Protein AF-A0A3M6XMR1-F1 (afdb_monomer)

Nearest PDB structures (foldseek):
  8to0-assembly1_Cp  TM=1.860E-01  e=2.441E+00  Mus musculus

InterPro domains:
  IPR006676 tRNA-splicing endonuclease [PTHR21227] (31-217)

Secondary structure (DSSP, 8-state):
-------------------------------PPPPPPPPP-HHHHT--SSSS---PPPPP-TT-HHHHHHHHHHHHHHHHSPPP-S-SS----EEETTTTEEE---HHHHHHHHHTT--SS-S-TT--S-HHHHHHHHHHHHHHHHTT------HHHHHHHHHHHHHHHHHHHHHHHHHHHHHHHHHHTTSS-HHHHHHHHHHHHHHHHHHHHHHHHHHHHHHHHTTS-S---PPPP-------------------PPP-

Solvent-accessible surface area (backbone atoms only — not comparable to full-atom values): 16956 Å² total; per-residue (Å²): 142,84,84,88,84,79,89,83,87,86,88,88,87,87,91,84,89,83,90,81,91,78,83,87,73,82,70,77,78,76,76,74,80,74,81,76,80,77,75,80,63,60,72,68,58,50,60,42,72,46,78,56,56,79,85,77,77,68,84,77,46,94,90,41,73,65,37,53,53,51,39,52,49,52,51,53,44,41,71,78,54,63,77,74,40,64,57,98,66,80,78,71,61,49,76,38,77,90,76,72,40,74,48,64,81,50,67,67,50,48,48,47,36,35,39,19,48,45,61,73,94,68,82,55,104,77,64,69,92,44,64,64,59,50,50,51,50,50,53,51,31,53,54,27,47,77,68,75,42,84,53,83,69,54,78,63,53,57,51,47,51,54,49,48,53,52,48,50,52,52,51,52,51,53,49,54,53,49,52,51,51,53,54,51,50,33,36,77,71,67,78,40,55,69,71,59,50,56,52,53,52,53,52,55,52,50,51,53,54,50,51,55,50,53,53,51,53,51,51,52,53,50,57,61,44,70,77,62,66,98,78,80,87,75,83,75,85,82,74,77,84,76,78,84,77,76,82,76,80,82,76,82,86,88,81,82,82,82,84,134

Radius of gyration: 36.87 Å; Cα contacts (8 Å, |Δi|>4): 105; chains: 1; bounding box: 94×113×81 Å

Mean predicted aligned error: 18.93 Å

Structure (mmCIF, N/CA/C/O backbone):
data_AF-A0A3M6XMR1-F1
#
_entry.id   AF-A0A3M6XMR1-F1
#
loop_
_atom_site.group_PDB
_atom_site.id
_atom_site.type_symbol
_atom_site.label_atom_id
_atom_site.label_alt_id
_atom_site.label_comp_id
_atom_site.label_asym_id
_atom_site.label_entity_id
_atom_site.label_seq_id
_atom_site.pdbx_PDB_ins_code
_atom_site.Cartn_x
_atom_site.Cartn_y
_atom_site.Cartn_z
_atom_site.occupancy
_atom_site.B_iso_or_equiv
_atom_site.auth_seq_id
_atom_site.auth_comp_id
_atom_site.auth_asym_id
_atom_site.auth_atom_id
_atom_site.pdbx_PDB_model_num
ATOM 1 N N . MET A 1 1 ? 30.103 64.883 -7.855 1.00 39.84 1 MET A N 1
ATOM 2 C CA . MET A 1 1 ? 30.612 64.887 -6.470 1.00 39.84 1 MET A CA 1
ATOM 3 C C . MET A 1 1 ? 29.451 64.620 -5.524 1.00 39.84 1 MET A C 1
ATOM 5 O O . MET A 1 1 ? 28.613 65.489 -5.359 1.00 39.84 1 MET A O 1
ATOM 9 N N . ALA A 1 2 ? 29.378 63.416 -4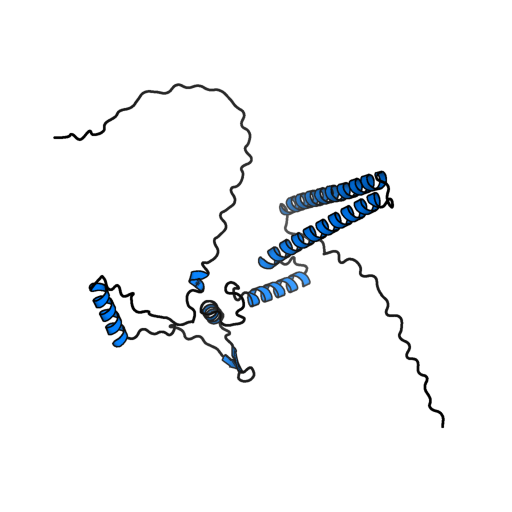.966 1.00 37.62 2 ALA A N 1
ATOM 10 C CA . ALA A 1 2 ? 28.604 63.089 -3.769 1.00 37.62 2 ALA A CA 1
ATOM 11 C C . ALA A 1 2 ? 29.315 61.883 -3.145 1.00 37.62 2 ALA A C 1
ATOM 13 O O . ALA A 1 2 ? 29.570 60.893 -3.830 1.00 37.62 2 ALA A O 1
ATOM 14 N N . ALA A 1 3 ? 29.783 62.072 -1.917 1.00 37.09 3 ALA A N 1
ATOM 15 C CA . ALA A 1 3 ? 30.824 61.281 -1.285 1.00 37.09 3 ALA A CA 1
ATOM 16 C C . ALA A 1 3 ? 30.288 59.998 -0.640 1.00 37.09 3 ALA A C 1
ATOM 18 O O . ALA A 1 3 ? 29.214 59.980 -0.044 1.00 37.09 3 ALA A O 1
ATOM 19 N N . ALA A 1 4 ? 31.107 58.952 -0.733 1.00 39.81 4 ALA A N 1
ATOM 20 C CA . ALA A 1 4 ? 31.055 57.764 0.099 1.00 39.81 4 ALA A CA 1
ATOM 21 C C . ALA A 1 4 ? 31.536 58.095 1.522 1.00 39.81 4 ALA A C 1
ATOM 23 O O . ALA A 1 4 ? 32.504 58.838 1.686 1.00 39.81 4 ALA A O 1
ATOM 24 N N . VAL A 1 5 ? 30.909 57.501 2.538 1.00 45.25 5 VAL A N 1
ATOM 25 C CA . VAL A 1 5 ? 31.436 57.469 3.908 1.00 45.25 5 VAL A CA 1
ATOM 26 C C . VAL A 1 5 ? 31.598 56.015 4.326 1.00 45.25 5 VAL A C 1
ATOM 28 O O . VAL A 1 5 ? 30.652 55.229 4.292 1.00 45.25 5 VAL A O 1
ATOM 31 N N . ALA A 1 6 ? 32.839 55.683 4.668 1.00 41.00 6 ALA A N 1
ATOM 32 C CA . ALA A 1 6 ? 33.305 54.395 5.142 1.00 41.00 6 ALA A CA 1
ATOM 33 C C . ALA A 1 6 ? 33.351 54.344 6.680 1.00 41.00 6 ALA A C 1
ATOM 35 O O . ALA A 1 6 ? 33.491 55.364 7.352 1.00 41.00 6 ALA A O 1
ATOM 36 N N . ASN A 1 7 ? 33.266 53.113 7.185 1.00 43.38 7 ASN A N 1
ATOM 37 C CA . ASN A 1 7 ? 33.516 52.645 8.552 1.00 43.38 7 ASN A CA 1
ATOM 38 C C . ASN A 1 7 ? 3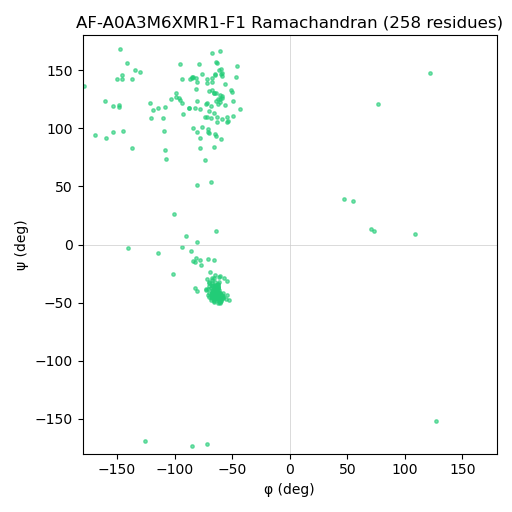4.808 53.183 9.197 1.00 43.38 7 ASN A C 1
ATOM 40 O O . ASN A 1 7 ? 35.796 53.363 8.491 1.00 43.38 7 ASN A O 1
ATOM 44 N N . ASN A 1 8 ? 34.833 53.266 10.540 1.00 39.12 8 ASN A N 1
ATOM 45 C CA . ASN A 1 8 ? 35.811 52.592 11.428 1.00 39.12 8 ASN A CA 1
ATOM 46 C C . ASN A 1 8 ? 35.527 52.886 12.927 1.00 39.12 8 ASN A C 1
ATOM 48 O O . ASN A 1 8 ? 35.238 54.022 13.288 1.00 39.12 8 ASN A O 1
ATOM 52 N N . GLY A 1 9 ? 35.597 51.848 13.782 1.00 37.75 9 GLY A N 1
ATOM 53 C CA . GLY A 1 9 ? 35.459 51.903 15.261 1.00 37.75 9 GLY A CA 1
ATOM 54 C C . GLY A 1 9 ? 36.663 52.547 15.985 1.00 37.75 9 GLY A C 1
ATOM 55 O O . GLY A 1 9 ? 37.529 53.078 15.287 1.00 37.75 9 GLY A O 1
ATOM 56 N N . PRO A 1 10 ? 36.767 52.521 17.344 1.00 44.41 10 PRO A N 1
ATOM 57 C CA . PRO A 1 10 ? 36.902 51.283 18.151 1.00 44.41 10 PRO A CA 1
ATOM 58 C C . PRO A 1 10 ? 36.260 51.284 19.583 1.00 44.41 10 PRO A C 1
ATOM 60 O O . PRO A 1 10 ? 35.869 52.317 20.115 1.00 44.41 10 PRO A O 1
ATOM 63 N N . SER A 1 11 ? 36.171 50.100 20.220 1.00 51.00 11 SER A N 1
ATOM 64 C CA . SER A 1 11 ? 35.867 49.830 21.662 1.00 51.00 11 SER A CA 1
ATOM 65 C C . SER A 1 11 ? 37.132 49.912 22.564 1.00 51.00 11 SER A C 1
ATOM 67 O O . SER A 1 11 ? 38.209 50.055 21.987 1.00 51.00 11 SER A O 1
ATOM 69 N N . PRO A 1 12 ? 37.140 49.570 23.888 1.00 59.62 12 PRO A N 1
ATOM 70 C CA . PRO A 1 12 ? 36.262 49.779 25.073 1.00 59.62 12 PRO A CA 1
ATOM 71 C C . PRO A 1 12 ? 37.057 50.426 26.269 1.00 59.62 12 PRO A C 1
ATOM 73 O O . PRO A 1 12 ? 38.177 50.887 26.049 1.00 59.62 12 PRO A O 1
ATOM 76 N N . PRO A 1 13 ? 36.535 50.513 27.523 1.00 46.47 13 PRO A N 1
ATOM 77 C CA . PRO A 1 13 ? 36.836 49.502 28.576 1.00 46.47 13 PRO A CA 1
ATOM 78 C C . PRO A 1 13 ? 35.640 49.249 29.543 1.00 46.47 13 PRO A C 1
ATOM 80 O O . PRO A 1 13 ? 34.855 50.148 29.807 1.00 46.47 13 PRO A O 1
ATOM 83 N N . GLY A 1 14 ? 35.355 48.030 30.013 1.00 37.94 14 GLY A N 1
ATOM 84 C CA . GLY A 1 14 ? 35.912 47.424 31.238 1.00 37.94 14 GLY A CA 1
ATOM 85 C C . GLY A 1 14 ? 34.768 47.038 32.218 1.00 37.94 14 GLY A C 1
ATOM 86 O O . GLY A 1 14 ? 33.731 47.698 32.182 1.00 37.94 14 GLY A O 1
ATOM 87 N N . PRO A 1 15 ? 34.880 45.961 33.026 1.00 48.12 15 PRO A N 1
ATOM 88 C CA . PRO A 1 15 ? 33.742 45.269 33.648 1.00 48.12 15 PRO A CA 1
ATOM 89 C C . PRO A 1 15 ? 33.415 45.779 35.062 1.00 48.12 15 PRO A C 1
ATOM 91 O O . PRO A 1 15 ? 34.319 46.043 35.849 1.00 48.12 15 PRO A O 1
ATOM 94 N N . ALA A 1 16 ? 32.126 45.847 35.406 1.00 41.28 16 ALA A N 1
ATOM 95 C CA . ALA A 1 16 ? 31.663 46.043 36.779 1.00 41.28 16 ALA A CA 1
ATOM 96 C C . ALA A 1 16 ? 30.826 44.833 37.217 1.00 41.28 16 ALA A C 1
ATOM 98 O O . ALA A 1 16 ? 29.782 44.529 36.639 1.00 41.28 16 ALA A O 1
ATOM 99 N N . GLU A 1 17 ? 31.351 44.132 38.216 1.00 37.94 17 GLU A N 1
ATOM 100 C CA . GLU A 1 17 ? 30.739 43.021 38.938 1.00 37.94 17 GLU A CA 1
ATOM 101 C C . GLU A 1 17 ? 29.501 43.479 39.724 1.00 37.94 17 GLU A C 1
ATOM 103 O O . GLU A 1 17 ? 29.477 44.576 40.274 1.00 37.94 17 GLU A O 1
ATOM 108 N N . ASN A 1 18 ? 28.501 42.604 39.842 1.00 42.62 18 ASN A N 1
ATOM 109 C CA . ASN A 1 18 ? 27.549 42.617 40.954 1.00 42.62 18 ASN A CA 1
ATOM 110 C C . ASN A 1 18 ? 27.091 41.172 41.240 1.00 42.62 18 ASN A C 1
ATOM 112 O O . ASN A 1 18 ? 26.531 40.535 40.343 1.00 42.62 18 ASN A O 1
ATOM 116 N N . PRO A 1 19 ? 27.313 40.634 42.455 1.00 50.22 19 PRO A N 1
ATOM 117 C CA . PRO A 1 19 ? 26.875 39.300 42.846 1.00 50.22 19 PRO A CA 1
ATOM 118 C C . PRO A 1 19 ? 25.577 39.377 43.662 1.00 50.22 19 PRO A C 1
ATOM 120 O O . PRO A 1 19 ? 25.509 40.111 44.644 1.00 50.22 19 PRO A O 1
ATOM 123 N N . AL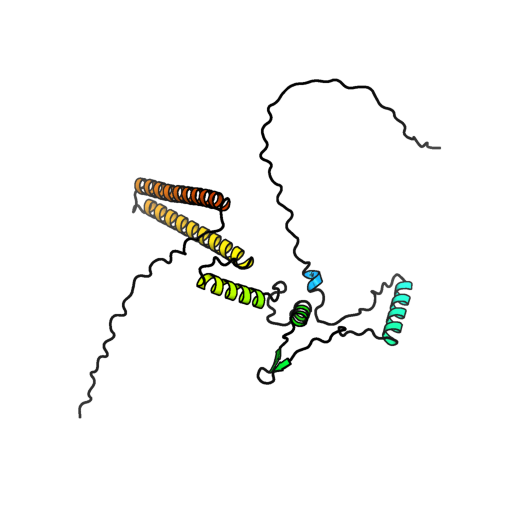A A 1 20 ? 24.555 38.590 43.321 1.00 36.22 20 ALA A N 1
ATOM 124 C CA . ALA A 1 20 ? 23.491 38.258 44.272 1.00 36.22 20 ALA A CA 1
ATOM 125 C C . ALA A 1 20 ? 22.706 37.007 43.851 1.00 36.22 20 ALA A C 1
ATOM 127 O O . ALA A 1 20 ? 22.144 36.924 42.762 1.00 36.22 20 ALA A O 1
ATOM 128 N N . ASN A 1 21 ? 22.695 36.053 44.778 1.00 40.62 21 ASN A N 1
ATOM 129 C CA . ASN A 1 21 ? 22.034 34.751 44.795 1.00 40.62 21 ASN A CA 1
ATOM 130 C C . ASN A 1 21 ? 20.554 34.724 44.364 1.00 40.62 21 ASN A C 1
ATOM 132 O O . ASN A 1 21 ? 19.752 35.554 44.782 1.00 40.62 21 ASN A O 1
ATOM 136 N N . GLY A 1 22 ? 20.179 33.635 43.686 1.00 33.09 22 GLY A N 1
ATOM 137 C CA . GLY A 1 22 ? 18.815 33.105 43.592 1.00 33.09 22 GLY A CA 1
ATOM 138 C C . GLY A 1 22 ? 18.866 31.576 43.418 1.00 33.09 22 GLY A C 1
ATOM 139 O O . GLY A 1 22 ? 19.800 31.083 42.785 1.00 33.09 22 GLY A O 1
ATOM 140 N N . PRO A 1 23 ? 17.942 30.804 44.022 1.00 42.56 23 PRO A N 1
ATOM 141 C CA . PRO A 1 23 ? 18.121 29.377 44.280 1.00 42.56 23 PRO A CA 1
ATOM 142 C C . PRO A 1 23 ? 18.057 28.539 43.001 1.00 42.56 23 PRO A C 1
ATOM 144 O O . PRO A 1 23 ? 17.207 28.744 42.132 1.00 42.56 23 PRO A O 1
ATOM 147 N N . SER A 1 24 ? 18.944 27.550 42.921 1.00 37.25 24 SER A N 1
ATOM 148 C CA . SER A 1 24 ? 18.986 26.518 41.892 1.00 37.25 24 SER A CA 1
ATOM 149 C C . SER A 1 24 ? 17.752 25.615 41.974 1.00 37.25 24 SER A C 1
ATOM 151 O O . SER A 1 24 ? 17.783 24.524 42.540 1.00 37.25 24 SER A O 1
ATOM 153 N N . ASN A 1 25 ? 16.654 26.052 41.358 1.00 40.75 25 ASN A N 1
ATOM 154 C CA . ASN A 1 25 ? 15.574 25.152 40.980 1.00 40.75 25 ASN A CA 1
ATOM 155 C C . ASN A 1 25 ? 16.133 24.155 39.964 1.00 40.75 25 ASN A C 1
ATOM 157 O O . ASN A 1 25 ? 16.448 24.516 38.829 1.00 40.75 25 ASN A O 1
ATOM 161 N N . SER A 1 26 ? 16.274 22.900 40.388 1.00 42.31 26 SER A N 1
ATOM 162 C CA . SER A 1 26 ? 16.561 21.763 39.522 1.00 42.31 26 SER A CA 1
ATOM 163 C C . SER A 1 26 ? 15.440 21.643 38.492 1.00 42.31 26 SER A C 1
ATOM 165 O O . SER A 1 26 ? 14.405 21.023 38.729 1.00 42.31 26 SER A O 1
ATOM 167 N N . ALA A 1 27 ? 15.633 22.299 37.350 1.00 43.16 27 ALA A N 1
ATOM 168 C CA . ALA A 1 27 ? 14.796 22.151 36.183 1.00 43.16 27 ALA A CA 1
ATOM 169 C C . ALA A 1 27 ? 14.840 20.678 35.775 1.00 43.16 27 ALA A C 1
ATOM 171 O O . ALA A 1 27 ? 15.861 20.182 35.301 1.00 43.16 27 ALA A O 1
ATOM 172 N N . ALA A 1 28 ? 13.728 19.979 36.002 1.00 47.25 28 ALA A N 1
ATOM 173 C CA . ALA A 1 28 ? 13.463 18.686 35.407 1.00 47.25 28 ALA A CA 1
ATOM 174 C C . ALA A 1 28 ? 13.737 18.809 33.907 1.00 47.25 28 ALA A C 1
ATOM 176 O O . ALA A 1 28 ? 13.046 19.535 33.189 1.00 47.25 28 ALA A O 1
ATOM 177 N N . GLU A 1 29 ? 14.804 18.155 33.466 1.00 51.53 29 GLU A N 1
ATOM 178 C CA . GLU A 1 29 ? 15.295 18.222 32.106 1.00 51.53 29 GLU A CA 1
ATOM 179 C C . GLU A 1 29 ? 14.242 17.619 31.173 1.00 51.53 29 GLU A C 1
ATOM 181 O O . GLU A 1 29 ? 14.121 16.402 31.004 1.00 51.53 29 GLU A O 1
ATOM 186 N N . GLN A 1 30 ? 13.408 18.497 30.613 1.00 58.19 30 GLN A N 1
ATOM 187 C CA . GLN A 1 30 ? 12.407 18.158 29.616 1.00 58.19 30 GLN A CA 1
ATOM 188 C C . GLN A 1 30 ? 13.143 17.663 28.371 1.00 58.19 30 GLN A C 1
ATOM 190 O O . GLN A 1 30 ? 13.571 18.441 27.515 1.00 58.19 30 GLN A O 1
ATOM 195 N N . LYS A 1 31 ? 13.320 16.340 28.282 1.00 58.22 31 LYS A N 1
ATOM 196 C CA . LYS A 1 31 ? 13.864 15.664 27.102 1.00 58.22 31 LYS A CA 1
ATOM 197 C C . LYS A 1 31 ? 13.045 16.086 25.884 1.00 58.22 31 LYS A C 1
ATOM 199 O O . LYS A 1 31 ? 11.907 15.650 25.714 1.00 58.22 31 LYS A O 1
ATOM 204 N N . LYS A 1 32 ? 13.632 16.933 25.033 1.00 63.84 32 LYS A N 1
ATOM 205 C CA . LYS A 1 32 ? 13.036 17.352 23.759 1.00 63.84 32 LYS A CA 1
ATOM 206 C C . LYS A 1 32 ? 12.613 16.101 22.971 1.00 63.84 32 LYS A C 1
ATOM 208 O O . LYS A 1 32 ? 13.408 15.157 22.876 1.00 63.84 32 LYS A O 1
ATOM 213 N N . PRO A 1 33 ? 11.387 16.053 22.415 1.00 60.69 33 PRO A N 1
ATOM 214 C CA . PRO A 1 33 ? 10.926 14.890 21.671 1.00 60.69 33 PRO A CA 1
ATOM 215 C C . PRO A 1 33 ? 11.854 14.659 20.478 1.00 60.69 33 PRO A C 1
ATOM 217 O O . PRO A 1 33 ? 12.100 15.564 19.679 1.00 60.69 33 PRO A O 1
ATOM 220 N N . ARG A 1 34 ? 12.399 13.442 20.376 1.00 73.88 34 ARG A N 1
ATOM 221 C CA . ARG A 1 34 ? 13.292 13.060 19.276 1.00 73.88 34 ARG A CA 1
ATOM 222 C C . ARG A 1 34 ? 12.582 13.290 17.934 1.00 73.88 34 ARG A C 1
ATOM 224 O O . ARG A 1 34 ? 11.398 12.951 17.824 1.00 73.88 34 ARG A O 1
ATOM 231 N N . PRO A 1 35 ? 13.274 13.823 16.911 1.00 69.56 35 PRO A N 1
ATOM 232 C CA . PRO A 1 35 ? 12.675 14.026 15.601 1.00 69.56 35 PRO A CA 1
ATOM 233 C C . PRO A 1 35 ? 12.183 12.683 15.060 1.00 69.56 35 PRO A C 1
ATOM 235 O O . PRO A 1 35 ? 12.926 11.699 15.010 1.00 69.56 35 PRO A O 1
ATOM 238 N N . ARG A 1 36 ? 10.901 12.628 14.686 1.00 70.31 36 ARG A N 1
ATOM 239 C CA . ARG A 1 36 ? 10.318 11.441 14.056 1.00 70.31 36 ARG A CA 1
ATOM 240 C C . ARG A 1 36 ? 11.065 11.184 12.751 1.00 70.31 36 ARG A C 1
ATOM 242 O O . ARG A 1 36 ? 11.194 12.097 11.935 1.00 70.31 36 ARG A O 1
ATOM 249 N N . LYS A 1 37 ? 11.548 9.952 12.555 1.00 67.00 37 LYS A N 1
ATOM 250 C CA . LYS A 1 37 ? 12.123 9.535 11.272 1.00 67.00 37 LYS A CA 1
ATOM 251 C C . LYS A 1 37 ? 11.065 9.781 10.198 1.00 67.00 37 LYS A C 1
ATOM 253 O O . LYS A 1 37 ? 9.946 9.280 10.311 1.00 67.00 37 LYS A O 1
ATOM 258 N N . ARG A 1 38 ? 11.389 10.621 9.215 1.00 70.00 38 ARG A N 1
ATOM 259 C CA . ARG A 1 38 ? 10.509 10.853 8.069 1.00 70.00 38 ARG A CA 1
ATOM 260 C C . ARG A 1 38 ? 10.433 9.538 7.302 1.00 70.00 38 ARG A C 1
ATOM 262 O O . ARG A 1 38 ? 11.464 8.906 7.084 1.00 70.00 38 ARG A O 1
ATOM 269 N N . GLY A 1 39 ? 9.217 9.104 6.982 1.00 73.88 39 GLY A N 1
ATOM 270 C CA . GLY A 1 39 ? 9.021 7.919 6.155 1.00 73.88 39 GLY A CA 1
ATOM 271 C C . GLY A 1 39 ? 9.654 8.101 4.772 1.00 73.88 39 GLY A C 1
ATOM 272 O O . GLY A 1 39 ? 10.009 9.227 4.403 1.00 73.88 39 GLY A O 1
ATOM 273 N N . PRO A 1 40 ? 9.795 7.012 4.007 1.00 80.56 40 PRO A N 1
ATOM 274 C CA . PRO A 1 40 ? 10.276 7.098 2.639 1.00 80.56 40 PRO A CA 1
ATOM 275 C C . PRO A 1 40 ? 9.358 7.988 1.784 1.00 80.56 40 PRO A C 1
ATOM 277 O O . PRO A 1 40 ? 8.161 8.130 2.054 1.00 80.56 40 PRO A O 1
ATOM 280 N N . ASN A 1 41 ? 9.925 8.627 0.760 1.00 84.69 41 ASN A N 1
ATOM 281 C CA . ASN A 1 41 ? 9.167 9.502 -0.127 1.00 84.69 41 ASN A CA 1
ATOM 282 C C . ASN A 1 41 ? 8.361 8.669 -1.134 1.00 84.69 41 ASN A C 1
ATOM 284 O O . ASN A 1 41 ? 8.839 8.350 -2.221 1.00 84.69 41 ASN A O 1
ATOM 288 N N . TYR A 1 42 ? 7.120 8.343 -0.775 1.00 81.38 42 TYR A N 1
ATOM 289 C CA . TYR A 1 42 ? 6.220 7.548 -1.616 1.00 81.38 42 TYR A CA 1
ATOM 290 C C . TYR A 1 42 ? 5.969 8.154 -3.003 1.00 81.38 42 TYR A C 1
ATOM 292 O O . TYR A 1 42 ? 5.750 7.409 -3.950 1.00 81.38 42 TYR A O 1
ATOM 300 N N . ALA A 1 43 ? 6.041 9.482 -3.154 1.00 83.31 43 ALA A N 1
ATOM 301 C CA . ALA A 1 43 ? 5.871 10.121 -4.460 1.00 83.31 43 ALA A CA 1
ATOM 302 C C . ALA A 1 43 ? 7.025 9.795 -5.422 1.00 83.31 43 ALA A C 1
ATOM 304 O O . ALA A 1 43 ? 6.814 9.733 -6.627 1.00 83.31 43 ALA A O 1
ATOM 305 N N . GLN A 1 44 ? 8.233 9.572 -4.894 1.00 84.75 44 GLN A N 1
ATOM 306 C CA . GLN A 1 44 ? 9.390 9.147 -5.687 1.00 84.75 44 GLN A CA 1
ATOM 307 C C . GLN A 1 44 ? 9.360 7.642 -5.963 1.00 84.75 44 GLN A C 1
ATOM 309 O O . GLN A 1 44 ? 9.666 7.228 -7.075 1.00 84.75 44 GLN A O 1
ATOM 314 N N . ILE A 1 45 ? 8.957 6.838 -4.974 1.00 84.62 45 ILE A N 1
ATOM 315 C CA . ILE A 1 45 ? 8.860 5.376 -5.109 1.00 84.62 45 ILE A CA 1
ATOM 316 C C . ILE A 1 45 ? 7.831 4.996 -6.179 1.00 84.62 45 ILE A C 1
ATOM 318 O O . ILE A 1 45 ? 8.096 4.137 -7.010 1.00 84.62 45 ILE A O 1
ATOM 322 N N . HIS A 1 46 ? 6.687 5.681 -6.194 1.00 84.50 46 HIS A N 1
ATOM 323 C CA . HIS A 1 46 ? 5.586 5.420 -7.123 1.00 84.50 46 HIS A CA 1
ATOM 324 C C . HIS A 1 46 ? 5.546 6.398 -8.301 1.00 84.50 46 HIS A C 1
ATOM 326 O O . HIS A 1 46 ? 4.482 6.666 -8.856 1.00 84.50 46 HIS A O 1
ATOM 332 N N . ALA A 1 47 ? 6.694 6.977 -8.666 1.00 85.25 47 ALA A N 1
ATOM 333 C CA . ALA A 1 47 ? 6.761 7.967 -9.737 1.00 85.25 47 ALA A CA 1
ATOM 334 C C . ALA A 1 47 ? 6.466 7.361 -11.118 1.00 85.25 47 ALA A C 1
ATOM 336 O O . ALA A 1 47 ? 5.917 8.035 -11.989 1.00 85.25 47 ALA A O 1
ATOM 337 N N . LYS A 1 48 ? 6.850 6.098 -11.332 1.00 86.88 48 LYS A N 1
ATOM 338 C CA . LYS A 1 48 ? 6.720 5.429 -12.626 1.00 86.88 48 LYS A CA 1
ATOM 339 C C . LYS A 1 48 ? 5.424 4.595 -12.654 1.00 86.88 48 LYS A C 1
ATOM 341 O O . LYS A 1 48 ? 5.220 3.759 -11.776 1.00 86.88 48 LYS A O 1
ATOM 346 N N . PRO A 1 49 ? 4.548 4.790 -13.657 1.00 83.69 49 PRO A N 1
ATOM 347 C CA . PRO A 1 49 ? 3.261 4.093 -13.742 1.00 83.69 49 PRO A CA 1
ATOM 348 C C . PRO A 1 49 ? 3.384 2.644 -14.228 1.00 83.69 49 PRO A C 1
ATOM 350 O O . PRO A 1 49 ? 2.446 1.870 -14.085 1.00 83.69 49 PRO A O 1
ATOM 353 N N . LEU A 1 50 ? 4.511 2.293 -14.841 1.00 86.94 50 LEU A N 1
ATOM 354 C CA . LEU A 1 50 ? 4.806 0.974 -15.380 1.00 86.94 50 LEU A CA 1
ATOM 355 C C . LEU A 1 50 ? 6.273 0.646 -15.102 1.00 86.94 50 LEU A C 1
ATOM 357 O O . LEU A 1 50 ? 7.086 1.569 -14.982 1.00 86.94 50 LEU A O 1
ATOM 361 N N . PRO A 1 51 ? 6.636 -0.644 -15.052 1.00 85.19 51 PRO A N 1
ATOM 362 C CA . PRO A 1 51 ? 7.994 -1.094 -14.794 1.00 85.19 51 PRO A CA 1
ATOM 363 C C . PRO A 1 51 ? 8.840 -1.023 -16.079 1.00 85.19 51 PRO A C 1
ATOM 365 O O . PRO A 1 51 ? 9.437 -2.004 -16.515 1.00 85.19 51 PRO A O 1
ATOM 368 N N . LEU A 1 52 ? 8.820 0.145 -16.723 1.00 86.81 52 LEU A N 1
ATOM 369 C CA . LEU A 1 52 ? 9.522 0.459 -17.960 1.00 86.81 52 LEU A CA 1
ATOM 370 C C . LEU A 1 52 ? 10.290 1.767 -17.788 1.00 86.81 52 LEU A C 1
ATOM 372 O O . LEU A 1 52 ? 9.874 2.677 -17.060 1.00 86.81 52 LEU A O 1
ATOM 376 N N . GLU A 1 53 ? 11.416 1.861 -18.477 1.00 86.88 53 GLU A N 1
ATOM 377 C CA . GLU A 1 53 ? 12.216 3.073 -18.526 1.00 86.88 53 GLU A CA 1
ATOM 378 C C . GLU A 1 53 ? 11.705 3.957 -19.662 1.00 86.88 53 GLU A C 1
ATOM 380 O O . GLU A 1 53 ? 11.694 3.570 -20.831 1.00 86.88 53 GLU A O 1
ATOM 385 N N . VAL A 1 54 ? 11.224 5.148 -19.304 1.00 87.00 54 VAL A N 1
ATOM 386 C CA . VAL A 1 54 ? 10.749 6.137 -20.271 1.00 87.00 54 VAL A CA 1
ATOM 387 C C . VAL A 1 54 ? 11.821 7.205 -20.416 1.00 87.00 54 VAL A C 1
ATOM 389 O O . VAL A 1 54 ? 12.212 7.833 -19.433 1.00 87.00 54 VAL A O 1
ATOM 392 N N . HIS A 1 55 ? 12.259 7.434 -21.651 1.00 87.75 55 HIS A N 1
ATOM 393 C CA . HIS A 1 55 ? 13.220 8.478 -22.000 1.00 87.75 55 HIS A CA 1
ATOM 394 C C . HIS A 1 55 ? 12.496 9.595 -22.760 1.00 87.75 55 HIS A C 1
ATOM 396 O O . HIS A 1 55 ? 12.496 9.591 -23.995 1.00 87.75 55 HIS A O 1
ATOM 402 N N . PRO A 1 56 ? 11.817 10.524 -22.057 1.00 88.12 56 PRO A N 1
ATOM 403 C CA . PRO A 1 56 ? 11.111 11.608 -22.720 1.00 88.12 56 PRO A CA 1
ATOM 404 C C . PRO A 1 56 ? 12.103 12.525 -23.437 1.00 88.12 56 PRO A C 1
ATOM 406 O O . PRO A 1 56 ? 13.216 12.762 -22.961 1.00 88.12 56 PRO A O 1
ATOM 409 N N . LEU A 1 57 ? 11.673 13.069 -24.573 1.00 89.56 57 LEU A N 1
ATOM 410 C CA . LEU A 1 57 ? 12.408 14.134 -25.242 1.00 89.56 57 LEU A CA 1
ATOM 411 C C . LEU A 1 57 ? 12.532 15.352 -24.308 1.00 89.56 57 LEU A C 1
ATOM 413 O O . LEU A 1 57 ? 11.623 15.607 -23.508 1.00 89.56 57 LEU A O 1
ATOM 417 N N . PRO A 1 58 ? 13.643 16.107 -24.384 1.00 88.31 58 PRO A N 1
ATOM 418 C CA . PRO A 1 58 ? 13.827 17.300 -23.567 1.00 88.31 58 PRO A CA 1
ATOM 419 C C . PRO A 1 58 ? 12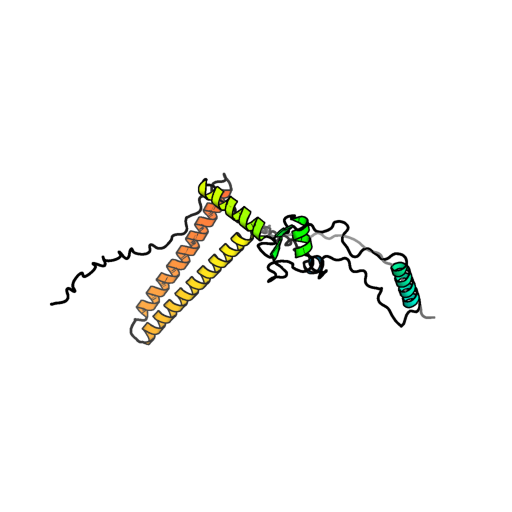.704 18.309 -23.826 1.00 88.31 58 PRO A C 1
ATOM 421 O O . PRO A 1 58 ? 12.193 18.427 -24.942 1.00 88.31 58 PRO A O 1
ATOM 424 N N . ALA A 1 59 ? 12.338 19.071 -22.794 1.00 87.81 59 ALA A N 1
ATOM 425 C CA . ALA A 1 59 ? 11.334 20.115 -22.931 1.00 87.81 59 ALA A CA 1
ATOM 426 C C . ALA A 1 59 ? 11.794 21.162 -23.957 1.00 87.81 59 ALA A C 1
ATOM 428 O O . ALA A 1 59 ? 12.851 21.781 -23.812 1.00 87.81 59 ALA A O 1
ATOM 429 N N . PHE A 1 60 ? 10.978 21.365 -24.988 1.00 88.12 60 PHE A N 1
ATOM 430 C CA . PHE A 1 60 ? 11.219 22.383 -25.996 1.00 88.12 60 PHE A CA 1
ATOM 431 C C . PHE A 1 60 ? 10.762 23.748 -25.480 1.00 88.12 60 PHE A C 1
ATOM 433 O O . PHE A 1 60 ? 9.597 23.921 -25.117 1.00 88.12 60 PHE A O 1
ATOM 440 N N . HIS A 1 61 ? 11.672 24.722 -25.457 1.00 89.19 61 HIS A N 1
ATOM 441 C CA . HIS A 1 61 ? 11.351 26.105 -25.123 1.00 89.19 61 HIS A CA 1
ATOM 442 C C . HIS A 1 61 ? 11.481 26.977 -26.380 1.00 89.19 61 HIS A C 1
ATOM 444 O O . HIS A 1 61 ? 12.603 27.229 -26.827 1.00 89.19 61 HIS A O 1
ATOM 450 N N . PRO A 1 62 ? 10.367 27.467 -26.957 1.00 86.06 62 PRO A N 1
ATOM 451 C CA . PRO A 1 62 ? 10.387 28.166 -28.244 1.00 86.06 62 PRO A CA 1
ATOM 452 C C . PRO A 1 62 ? 11.142 29.504 -28.217 1.00 86.06 62 PRO A C 1
ATOM 454 O O . PRO A 1 62 ? 11.458 30.045 -29.271 1.00 86.06 62 PRO A O 1
ATOM 457 N N . SER A 1 63 ? 11.465 30.039 -27.036 1.00 90.25 63 SER A N 1
ATOM 458 C CA . SER A 1 63 ? 12.255 31.265 -26.886 1.00 90.25 63 SER A CA 1
ATOM 459 C C . SER A 1 63 ? 13.771 31.058 -26.995 1.00 90.25 63 SER A C 1
ATOM 461 O O . SER A 1 63 ? 14.494 32.040 -27.159 1.00 90.25 63 SER A O 1
ATOM 463 N N . HIS A 1 64 ? 14.275 29.818 -26.906 1.00 88.94 64 HIS A N 1
ATOM 464 C CA . HIS A 1 64 ? 15.712 29.544 -26.875 1.00 88.94 64 HIS A CA 1
ATOM 465 C C . HIS A 1 64 ? 16.146 28.638 -28.039 1.00 88.94 64 HIS A C 1
ATOM 467 O O . HIS A 1 64 ? 15.884 27.436 -28.009 1.00 88.94 64 HIS A O 1
ATOM 473 N N . PRO A 1 65 ? 16.869 29.154 -29.051 1.00 88.12 65 PRO A N 1
ATOM 474 C CA . PRO A 1 65 ? 17.211 28.371 -30.241 1.00 88.12 65 PRO A CA 1
ATOM 475 C C . PRO A 1 65 ? 18.131 27.177 -29.938 1.00 88.12 65 PRO A C 1
ATOM 477 O O . PRO A 1 65 ? 18.061 26.164 -30.630 1.00 88.12 65 PRO A O 1
ATOM 480 N N . LEU A 1 66 ? 18.939 27.229 -28.869 1.00 89.50 66 LEU A N 1
ATOM 481 C CA . LEU A 1 66 ? 19.745 26.070 -28.461 1.00 89.50 66 LEU A CA 1
ATOM 482 C C . LEU A 1 66 ? 18.881 24.922 -27.917 1.00 89.50 66 LEU A C 1
ATOM 484 O O . LEU A 1 66 ? 19.297 23.771 -27.999 1.00 89.50 66 LEU A O 1
ATOM 488 N N . SER A 1 67 ? 17.668 25.206 -27.421 1.00 91.25 67 SER A N 1
ATOM 489 C CA . SER A 1 67 ? 16.706 24.165 -27.027 1.00 91.25 67 SER A CA 1
ATOM 490 C C . SER A 1 67 ? 16.282 23.326 -28.235 1.00 91.25 67 SER A C 1
ATOM 492 O O . SER A 1 67 ? 16.189 22.106 -28.115 1.00 91.25 67 SER A O 1
ATOM 494 N N . LEU A 1 68 ? 16.118 23.945 -29.414 1.00 90.25 68 LEU A N 1
ATOM 495 C CA . LEU A 1 68 ? 15.833 23.226 -30.660 1.00 90.25 68 LEU A CA 1
ATOM 496 C C . LEU A 1 68 ? 17.008 22.335 -31.070 1.00 90.25 68 LEU A C 1
ATOM 498 O O . LEU A 1 68 ? 16.810 21.159 -31.349 1.00 90.25 68 LEU A O 1
ATOM 502 N N . LEU A 1 69 ? 18.231 22.875 -31.069 1.00 91.00 69 LEU A N 1
ATOM 503 C CA . LEU A 1 69 ? 19.427 22.098 -31.413 1.00 91.00 69 LEU A CA 1
ATOM 504 C C . LEU A 1 69 ? 19.627 20.914 -30.462 1.00 91.00 69 LEU A C 1
ATOM 506 O O . LEU A 1 69 ? 19.929 19.813 -30.914 1.00 91.00 69 LEU A O 1
ATOM 510 N N . HIS A 1 70 ? 19.410 21.119 -29.162 1.00 91.44 70 HIS A N 1
ATOM 511 C CA . HIS A 1 70 ? 19.485 20.060 -28.160 1.00 91.44 70 HIS A CA 1
ATOM 512 C C . HIS A 1 70 ? 18.418 18.977 -28.377 1.00 91.44 70 HIS A C 1
ATOM 514 O O . HIS A 1 70 ? 18.733 17.788 -28.325 1.00 91.44 70 HIS A O 1
ATOM 520 N N . LEU A 1 71 ? 17.179 19.377 -28.681 1.00 92.94 71 LEU A N 1
ATOM 521 C CA . LEU A 1 71 ? 16.098 18.457 -29.028 1.00 92.94 71 LEU A CA 1
ATOM 522 C C . LEU A 1 71 ? 16.427 17.653 -30.291 1.00 92.94 71 LEU A C 1
ATOM 524 O O . LEU A 1 71 ? 16.321 16.430 -30.271 1.00 92.94 71 LEU A O 1
ATOM 528 N N . CYS A 1 72 ? 16.856 18.321 -31.366 1.00 91.81 72 CYS A N 1
ATOM 529 C CA . CYS A 1 72 ? 17.250 17.669 -32.612 1.00 91.81 72 CYS A CA 1
ATOM 530 C C . CYS A 1 72 ? 18.401 16.687 -32.384 1.00 91.81 72 CYS A C 1
ATOM 532 O O . CYS A 1 72 ? 18.348 15.572 -32.893 1.00 91.81 72 CYS A O 1
ATOM 534 N N . TYR A 1 73 ? 19.406 17.070 -31.592 1.00 93.19 73 TYR A N 1
ATOM 535 C CA . TYR A 1 73 ? 20.531 16.207 -31.242 1.00 93.19 73 TYR A CA 1
ATOM 536 C C . TYR A 1 73 ? 20.081 14.948 -30.493 1.00 93.19 73 TYR A C 1
ATOM 538 O O . TYR A 1 73 ? 20.425 13.845 -30.909 1.00 93.19 73 TYR A O 1
ATOM 546 N N . ILE A 1 74 ? 19.273 15.088 -29.434 1.00 92.56 74 ILE A N 1
ATOM 547 C CA . ILE A 1 74 ? 18.759 13.931 -28.682 1.00 92.56 74 ILE A CA 1
ATOM 548 C C . ILE A 1 74 ? 17.873 13.055 -29.571 1.00 92.56 74 ILE A C 1
ATOM 550 O O . ILE A 1 74 ? 17.990 11.835 -29.523 1.00 92.56 74 ILE A O 1
ATOM 554 N N . TYR A 1 75 ? 17.033 13.655 -30.413 1.00 92.38 75 TYR A N 1
ATOM 55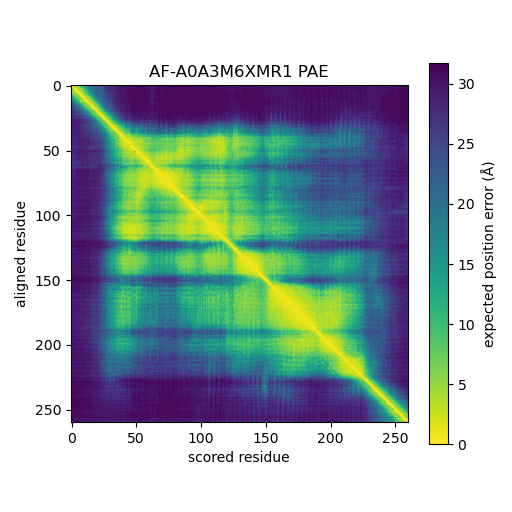5 C CA . TYR A 1 75 ? 16.180 12.922 -31.346 1.00 92.38 75 TYR A CA 1
ATOM 556 C C . TYR A 1 75 ? 16.996 12.107 -32.361 1.00 92.38 75 TYR A C 1
ATOM 558 O O . TYR A 1 75 ? 16.753 10.915 -32.538 1.00 92.38 75 TYR A O 1
ATOM 566 N N . LEU A 1 76 ? 18.008 12.722 -32.983 1.00 94.12 76 LEU A N 1
ATOM 567 C CA . LEU A 1 76 ? 18.939 12.044 -33.891 1.00 94.12 76 LEU A CA 1
ATOM 568 C C . LEU A 1 76 ? 19.702 10.924 -33.174 1.00 94.12 76 LEU A C 1
ATOM 570 O O . LEU A 1 76 ? 19.838 9.830 -33.715 1.00 94.12 76 LEU A O 1
ATOM 574 N N . GLN A 1 77 ? 20.153 11.168 -31.943 1.00 92.69 77 GLN A N 1
ATOM 575 C CA . GLN A 1 77 ? 20.850 10.165 -31.143 1.00 92.69 77 GLN A CA 1
ATOM 576 C C . GLN A 1 77 ? 19.946 8.973 -30.810 1.00 92.69 77 GLN A C 1
ATOM 578 O O . GLN A 1 77 ? 20.385 7.835 -30.936 1.00 92.69 77 GLN A O 1
ATOM 583 N N . GLN A 1 78 ? 18.688 9.215 -30.434 1.00 90.88 78 GLN A N 1
ATOM 584 C CA . GLN A 1 78 ? 17.703 8.159 -30.184 1.00 90.88 78 GLN A CA 1
ATOM 585 C C . GLN A 1 78 ? 17.349 7.377 -31.458 1.00 90.88 78 GLN A C 1
ATOM 587 O O . GLN A 1 78 ? 17.022 6.197 -31.369 1.00 90.88 78 GLN A O 1
ATOM 592 N N . LEU A 1 79 ? 17.441 8.004 -32.636 1.00 91.69 79 LEU A N 1
ATOM 593 C CA . LEU A 1 79 ? 17.225 7.338 -33.921 1.00 91.69 79 LEU A CA 1
ATOM 594 C C . LEU A 1 79 ? 18.383 6.397 -34.294 1.00 91.69 79 LEU A C 1
ATOM 596 O O . LEU A 1 79 ? 18.144 5.317 -34.828 1.00 91.69 79 LEU A O 1
ATOM 600 N N . VAL A 1 80 ? 19.629 6.794 -34.015 1.00 94.31 80 VAL A N 1
ATOM 601 C CA . VAL A 1 80 ? 20.832 5.993 -34.317 1.00 94.31 80 VAL A CA 1
ATOM 602 C C . VAL A 1 80 ? 21.098 4.931 -33.243 1.00 94.31 80 VAL A C 1
ATOM 604 O O . VAL A 1 80 ? 21.516 3.816 -33.550 1.00 94.31 80 VAL A O 1
ATOM 607 N N . SER A 1 81 ? 20.855 5.262 -31.976 1.00 89.00 81 SER A N 1
ATOM 608 C CA . SER A 1 81 ? 21.075 4.397 -30.817 1.00 89.00 81 SER A CA 1
ATOM 609 C C . SER A 1 81 ? 19.887 4.510 -29.859 1.00 89.00 81 SER A C 1
ATOM 611 O O . SER A 1 81 ? 19.942 5.290 -28.902 1.00 89.00 81 SER A O 1
ATOM 613 N N . PRO A 1 82 ? 18.798 3.759 -30.107 1.00 87.81 82 PRO A N 1
ATOM 614 C CA . PRO A 1 82 ? 17.626 3.808 -29.248 1.00 87.81 82 PRO A CA 1
ATOM 615 C C . PRO A 1 82 ? 17.976 3.289 -27.845 1.00 87.81 82 PRO A C 1
ATOM 617 O O . PRO A 1 82 ? 18.573 2.215 -27.721 1.00 87.81 82 PRO A O 1
ATOM 620 N N . PRO A 1 83 ? 17.624 4.024 -26.776 1.00 86.94 83 PRO A N 1
ATOM 621 C CA . PRO A 1 83 ? 17.815 3.538 -25.418 1.00 86.94 83 PRO A CA 1
ATOM 622 C C . PRO A 1 83 ? 16.878 2.352 -25.140 1.00 86.94 83 PRO A C 1
ATOM 624 O O . PRO A 1 83 ? 15.734 2.334 -25.599 1.00 86.94 83 PRO A O 1
ATOM 627 N N . SER A 1 84 ? 17.351 1.362 -24.379 1.00 87.44 84 SER A N 1
ATOM 628 C CA . SER A 1 84 ? 16.520 0.225 -23.968 1.00 87.44 84 SER A CA 1
ATOM 629 C C . SER A 1 84 ? 15.448 0.688 -22.985 1.00 87.44 84 SER A C 1
ATOM 631 O O . SER A 1 84 ? 15.765 1.165 -21.903 1.00 87.44 84 SER A O 1
ATOM 633 N N . SER A 1 85 ? 14.172 0.516 -23.335 1.00 85.62 85 SER A N 1
ATOM 634 C CA . SER A 1 85 ? 13.054 0.781 -22.413 1.00 85.62 85 SER A CA 1
ATOM 635 C C . SER A 1 85 ? 12.839 -0.340 -21.393 1.00 85.62 85 SER A C 1
ATOM 637 O O . SER A 1 85 ? 12.076 -0.179 -20.437 1.00 85.62 85 SER A O 1
ATOM 639 N N . HIS A 1 86 ? 13.465 -1.495 -21.616 1.00 86.06 86 HIS A N 1
ATOM 640 C CA . HIS A 1 86 ? 13.376 -2.638 -20.722 1.00 86.06 86 HIS A CA 1
ATOM 641 C C . HIS A 1 86 ? 14.436 -2.541 -19.626 1.00 86.06 86 HIS A C 1
ATOM 643 O O . HIS A 1 86 ? 15.559 -2.125 -19.917 1.00 86.06 86 HIS A O 1
ATOM 649 N N . PRO A 1 87 ? 14.102 -2.956 -18.391 1.00 84.12 87 PRO A N 1
ATOM 650 C CA . PRO A 1 87 ? 15.090 -3.063 -17.328 1.00 84.12 87 PRO A CA 1
ATOM 651 C C . PRO A 1 87 ? 16.181 -4.071 -17.708 1.00 84.12 87 PRO A C 1
ATOM 653 O O . PRO A 1 87 ? 15.904 -5.061 -18.388 1.00 84.12 87 PRO A O 1
ATOM 656 N N . ASP A 1 88 ? 17.395 -3.859 -17.196 1.00 80.88 88 ASP A N 1
ATOM 657 C CA . ASP A 1 88 ? 18.552 -4.738 -17.436 1.00 80.88 88 ASP A CA 1
ATOM 658 C C . ASP A 1 88 ? 18.276 -6.205 -17.077 1.00 80.88 88 ASP A C 1
ATOM 660 O O . ASP A 1 88 ? 18.819 -7.125 -17.687 1.00 80.88 88 ASP A O 1
ATOM 664 N N . THR A 1 89 ? 17.414 -6.428 -16.079 1.00 83.25 89 THR A N 1
ATOM 665 C CA . THR A 1 89 ? 16.958 -7.759 -15.677 1.00 83.25 89 THR A CA 1
ATOM 666 C C . THR A 1 89 ? 15.462 -7.902 -15.956 1.00 83.25 89 THR A C 1
ATOM 668 O O . THR A 1 89 ? 14.657 -7.163 -15.381 1.00 83.25 89 THR A O 1
ATOM 671 N N . PRO A 1 90 ? 15.051 -8.831 -16.839 1.00 85.50 90 PRO A N 1
ATOM 672 C CA . PRO A 1 90 ? 13.641 -9.062 -17.095 1.00 85.50 90 PRO A CA 1
ATOM 673 C C . PRO A 1 90 ? 12.968 -9.669 -15.863 1.00 85.50 90 PRO A C 1
ATOM 675 O O . PRO A 1 90 ? 13.503 -10.561 -15.204 1.00 85.50 90 PRO A O 1
ATOM 678 N N . TYR A 1 91 ? 11.756 -9.203 -15.582 1.00 88.75 91 TYR A N 1
ATOM 679 C CA . TYR A 1 91 ? 10.932 -9.706 -14.492 1.00 88.75 91 TYR A CA 1
ATOM 680 C C . TYR A 1 91 ? 10.427 -11.116 -14.801 1.00 88.75 91 TYR A C 1
ATOM 682 O O . TYR A 1 91 ? 9.645 -11.320 -15.731 1.00 88.75 91 TYR A O 1
ATOM 690 N N . ALA A 1 92 ? 10.866 -12.097 -14.015 1.00 89.12 92 ALA A N 1
ATOM 691 C CA . ALA A 1 92 ? 10.450 -13.483 -14.181 1.00 89.12 92 ALA A CA 1
ATOM 692 C C . ALA A 1 92 ? 9.086 -13.737 -13.519 1.00 89.12 92 ALA A C 1
ATOM 694 O O . ALA A 1 92 ? 8.849 -13.365 -12.368 1.00 89.12 92 ALA A O 1
ATOM 695 N N . GLY A 1 93 ? 8.199 -14.424 -14.237 1.00 90.75 93 GLY A N 1
ATOM 696 C CA . GLY A 1 93 ? 6.906 -14.874 -13.731 1.00 90.75 93 GLY A CA 1
ATOM 697 C C . GLY A 1 93 ? 6.523 -16.216 -14.344 1.00 90.75 93 GLY A C 1
ATOM 698 O O . GLY A 1 93 ? 6.841 -16.495 -15.499 1.00 90.75 93 GLY A O 1
ATOM 699 N N . TYR A 1 94 ? 5.846 -17.056 -13.568 1.00 92.88 94 TYR A N 1
ATOM 700 C CA . TYR A 1 94 ? 5.311 -18.329 -14.035 1.00 92.88 94 TYR A CA 1
ATOM 701 C C . TYR A 1 94 ? 3.851 -18.155 -14.450 1.00 92.88 94 TYR A C 1
ATOM 703 O O . TYR A 1 94 ? 3.020 -17.708 -13.658 1.00 92.88 94 TYR A O 1
ATOM 711 N N . PHE A 1 95 ? 3.522 -18.525 -15.684 1.00 94.38 95 PHE A N 1
ATOM 712 C CA . PHE A 1 95 ? 2.138 -18.567 -16.137 1.00 94.38 95 PHE A CA 1
ATOM 713 C C . PHE A 1 95 ? 1.484 -19.875 -15.693 1.00 94.38 95 PHE A C 1
ATOM 715 O O . PHE A 1 95 ? 1.892 -20.951 -16.127 1.00 94.38 95 PHE A O 1
ATOM 722 N N . SER A 1 96 ? 0.451 -19.775 -14.854 1.00 94.44 96 SER A N 1
ATOM 723 C CA . SER A 1 96 ? -0.406 -20.910 -14.523 1.00 94.44 96 SER A CA 1
ATOM 724 C C . SER A 1 96 ? -1.605 -20.934 -15.475 1.00 94.44 96 SER A C 1
ATOM 726 O O . SER A 1 96 ? -2.455 -20.036 -15.405 1.00 94.44 96 SER A O 1
ATOM 728 N N . PRO A 1 97 ? -1.710 -21.939 -16.363 1.00 9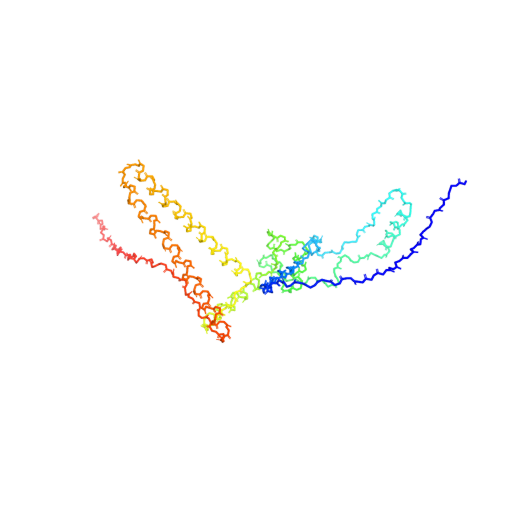5.06 97 PRO A N 1
ATOM 729 C CA . PRO A 1 97 ? -2.837 -22.052 -17.282 1.00 95.06 97 PRO A CA 1
ATOM 730 C C . PRO A 1 97 ? -4.152 -22.362 -16.555 1.00 95.06 97 PRO A C 1
ATOM 732 O O . PRO A 1 97 ? -5.207 -21.924 -17.010 1.00 95.06 97 PRO A O 1
ATOM 735 N N . GLU A 1 98 ? -4.094 -23.050 -15.410 1.00 95.00 98 GLU A N 1
ATOM 736 C CA . GLU A 1 98 ? -5.271 -23.409 -14.606 1.00 95.00 98 GLU A CA 1
ATOM 737 C C . GLU A 1 98 ? -5.977 -22.171 -14.051 1.00 95.00 98 GLU A C 1
ATOM 739 O O . GLU A 1 98 ? -7.194 -22.034 -14.156 1.00 95.00 98 GLU A O 1
ATOM 744 N N . THR A 1 99 ? -5.203 -21.229 -13.508 1.00 91.00 99 THR A N 1
ATOM 745 C CA . THR A 1 99 ? -5.733 -19.982 -12.941 1.00 91.00 99 THR A CA 1
ATOM 746 C C . THR A 1 99 ? -5.745 -18.830 -13.946 1.00 91.00 99 THR A C 1
ATOM 748 O O . THR A 1 99 ? -6.191 -17.736 -13.606 1.00 91.00 99 THR A O 1
ATOM 751 N N . ARG A 1 100 ? -5.254 -19.060 -15.177 1.00 91.94 100 ARG A N 1
ATOM 752 C CA . ARG A 1 100 ? -5.053 -18.050 -16.236 1.00 91.94 100 ARG A CA 1
ATOM 753 C C . ARG A 1 100 ? -4.359 -16.790 -15.716 1.00 91.94 100 ARG A C 1
ATOM 755 O O . ARG A 1 100 ? -4.711 -15.671 -16.084 1.00 91.94 100 ARG A O 1
ATOM 762 N N . SER A 1 101 ? -3.385 -16.976 -14.833 1.00 88.69 101 SER A N 1
ATOM 763 C CA . SER A 1 101 ? -2.714 -15.885 -14.133 1.00 88.69 101 SER A CA 1
ATOM 764 C C . SER A 1 101 ? -1.205 -16.076 -14.134 1.00 88.69 101 SER A C 1
ATOM 766 O O . SER A 1 101 ? -0.702 -17.200 -14.122 1.00 88.69 101 SER A O 1
ATOM 768 N N . VAL A 1 102 ? -0.479 -14.960 -14.118 1.00 90.00 102 VAL A N 1
ATOM 769 C CA . VAL A 1 102 ? 0.978 -14.947 -13.965 1.00 90.00 102 VAL A CA 1
ATOM 770 C C . VAL A 1 102 ? 1.306 -14.779 -12.487 1.00 90.00 102 VAL A C 1
ATOM 772 O O . VAL A 1 102 ? 0.896 -13.805 -11.859 1.00 90.00 102 VAL A O 1
ATOM 775 N N . HIS A 1 103 ? 2.038 -15.739 -11.934 1.00 90.25 103 HIS A N 1
ATOM 776 C CA . HIS A 1 103 ? 2.522 -15.721 -10.560 1.00 90.25 103 HIS A CA 1
ATOM 777 C C . HIS A 1 103 ? 3.973 -15.257 -10.539 1.00 90.25 103 HIS A C 1
ATOM 779 O O . HIS A 1 103 ? 4.829 -15.818 -11.222 1.00 90.25 103 HIS A O 1
ATOM 785 N N . VAL A 1 104 ? 4.252 -14.240 -9.733 1.00 89.62 104 VAL A N 1
ATOM 786 C CA . VAL A 1 104 ? 5.600 -13.708 -9.524 1.00 89.62 104 VAL A CA 1
ATOM 787 C C . VAL A 1 104 ? 6.041 -14.102 -8.120 1.00 89.62 104 VAL A C 1
ATOM 789 O O . VAL A 1 104 ? 5.401 -13.723 -7.141 1.00 89.62 104 VAL A O 1
ATOM 792 N N . THR A 1 105 ? 7.114 -14.885 -8.017 1.00 87.38 105 THR A N 1
ATOM 793 C CA . THR A 1 105 ? 7.613 -15.415 -6.735 1.00 87.38 105 THR A CA 1
ATOM 794 C C . THR A 1 105 ? 8.810 -14.649 -6.188 1.00 87.38 105 THR A C 1
ATOM 796 O O . THR A 1 105 ? 9.049 -14.674 -4.983 1.00 87.38 105 THR A O 1
ATOM 799 N N . ASP A 1 106 ? 9.581 -13.995 -7.056 1.00 89.44 106 ASP A N 1
ATOM 800 C CA . ASP A 1 106 ? 10.777 -13.264 -6.652 1.00 89.44 106 ASP A CA 1
ATOM 801 C C . ASP A 1 106 ? 10.403 -11.976 -5.891 1.00 89.44 106 ASP A C 1
ATOM 803 O O . ASP A 1 106 ? 9.709 -11.122 -6.451 1.00 89.44 106 ASP A O 1
ATOM 807 N N . PRO A 1 107 ? 10.853 -11.792 -4.633 1.00 85.50 107 PRO A N 1
ATOM 808 C CA . PRO A 1 107 ? 10.513 -10.611 -3.845 1.00 85.50 107 PRO A CA 1
ATOM 809 C C . PRO A 1 107 ? 11.007 -9.300 -4.468 1.00 85.50 107 PRO A C 1
ATOM 811 O O . PRO A 1 107 ? 10.337 -8.279 -4.306 1.00 85.50 107 PRO A O 1
ATOM 814 N N . ALA A 1 108 ? 12.141 -9.304 -5.179 1.00 86.81 108 ALA A N 1
ATOM 815 C CA . ALA A 1 108 ? 12.657 -8.098 -5.827 1.00 86.81 108 ALA A CA 1
ATOM 816 C C . ALA A 1 108 ? 11.751 -7.678 -6.991 1.00 86.81 108 ALA A C 1
ATOM 818 O O . ALA A 1 108 ? 11.330 -6.523 -7.068 1.00 86.81 108 ALA A O 1
ATOM 819 N N . THR A 1 109 ? 11.368 -8.641 -7.830 1.00 88.19 109 THR A N 1
ATOM 820 C CA . THR A 1 109 ? 10.411 -8.437 -8.920 1.00 88.19 109 THR A CA 1
ATOM 821 C C . THR A 1 109 ? 9.033 -8.015 -8.408 1.00 88.19 109 THR A C 1
ATOM 823 O O . THR A 1 109 ? 8.467 -7.050 -8.914 1.00 88.19 109 THR A O 1
ATOM 826 N N . VAL A 1 110 ? 8.497 -8.672 -7.370 1.00 86.25 110 VAL A N 1
ATOM 827 C CA . VAL A 1 110 ? 7.210 -8.289 -6.754 1.00 86.25 110 VAL A CA 1
ATOM 828 C C . VAL A 1 110 ? 7.255 -6.848 -6.258 1.00 86.25 110 VAL A C 1
ATOM 830 O O . VAL A 1 110 ? 6.321 -6.085 -6.498 1.00 86.25 110 VAL A O 1
ATOM 833 N N . ARG A 1 111 ? 8.343 -6.460 -5.585 1.00 84.94 111 ARG A N 1
ATOM 834 C CA . ARG A 1 111 ? 8.518 -5.097 -5.086 1.00 84.94 111 ARG A CA 1
ATOM 835 C C . ARG A 1 111 ? 8.611 -4.090 -6.226 1.00 84.94 111 ARG A C 1
ATOM 837 O O . ARG A 1 111 ? 7.907 -3.090 -6.175 1.00 84.94 111 ARG A O 1
ATOM 844 N N . ALA A 1 112 ? 9.404 -4.368 -7.258 1.00 86.81 112 ALA A N 1
ATOM 845 C CA . ALA A 1 112 ? 9.524 -3.492 -8.419 1.00 86.81 112 ALA A CA 1
ATOM 846 C C . ALA A 1 112 ? 8.172 -3.301 -9.124 1.00 86.81 112 ALA A C 1
ATOM 848 O O . ALA A 1 112 ? 7.762 -2.171 -9.356 1.00 86.81 112 ALA A O 1
ATOM 849 N N . LEU A 1 113 ? 7.432 -4.381 -9.390 1.00 86.62 113 LEU A N 1
ATOM 850 C CA . LEU A 1 113 ? 6.096 -4.312 -9.994 1.00 86.62 113 LEU A CA 1
ATOM 851 C C . LEU A 1 113 ? 5.089 -3.578 -9.094 1.00 86.62 113 LEU A C 1
ATOM 853 O O . LEU A 1 113 ? 4.230 -2.846 -9.574 1.00 86.62 113 LEU A O 1
ATOM 857 N N . TRP A 1 114 ? 5.190 -3.737 -7.776 1.00 83.50 114 TRP A N 1
ATOM 858 C CA . TRP A 1 114 ? 4.334 -3.014 -6.840 1.00 83.50 114 TRP A CA 1
ATOM 859 C C . TRP A 1 114 ? 4.636 -1.510 -6.816 1.00 83.50 114 TRP A C 1
ATOM 861 O O . TRP A 1 114 ? 3.722 -0.687 -6.883 1.00 83.50 114 TRP A O 1
ATOM 871 N N . GLU A 1 115 ? 5.917 -1.146 -6.722 1.00 84.38 115 GLU A N 1
ATOM 872 C CA . GLU A 1 115 ? 6.375 0.244 -6.717 1.00 84.38 115 GLU A CA 1
ATOM 873 C C . GLU A 1 115 ? 6.022 0.940 -8.041 1.00 84.38 115 GLU A C 1
ATOM 875 O O . GLU A 1 115 ? 5.568 2.084 -8.030 1.00 84.38 115 GLU A O 1
ATOM 880 N N . MET A 1 116 ? 6.129 0.207 -9.150 1.00 82.56 116 MET A N 1
ATOM 881 C CA . MET A 1 116 ? 6.034 0.697 -10.521 1.00 82.56 116 MET A CA 1
ATOM 882 C C . MET A 1 116 ? 4.705 0.264 -11.157 1.00 82.56 116 MET A C 1
ATOM 884 O O . MET A 1 116 ? 4.665 -0.636 -11.994 1.00 82.56 116 MET A O 1
ATOM 888 N N . GLY A 1 117 ? 3.600 0.890 -10.743 1.00 78.25 117 GLY A N 1
ATOM 889 C CA . GLY A 1 117 ? 2.275 0.661 -11.340 1.00 78.25 117 GLY A CA 1
ATOM 890 C C . GLY A 1 117 ? 1.262 -0.113 -10.496 1.00 78.25 117 GLY A C 1
ATOM 891 O O . GLY A 1 117 ? 0.193 -0.439 -11.003 1.00 78.25 117 GLY A O 1
ATOM 892 N N . PHE A 1 118 ? 1.548 -0.372 -9.213 1.00 77.44 118 PHE A N 1
ATOM 893 C CA . PHE A 1 118 ? 0.609 -0.991 -8.261 1.00 77.44 118 PHE A CA 1
ATOM 894 C C . PHE A 1 118 ? 0.038 -2.343 -8.723 1.00 77.44 118 PHE A C 1
ATOM 896 O O . PHE A 1 118 ? -1.132 -2.656 -8.481 1.00 77.44 118 PHE A O 1
ATOM 903 N N . PHE A 1 119 ? 0.862 -3.163 -9.379 1.00 79.94 119 PHE A N 1
ATOM 904 C CA . PHE A 1 119 ? 0.457 -4.494 -9.826 1.00 79.94 119 PHE A CA 1
ATOM 905 C C . PHE A 1 119 ? 0.090 -5.384 -8.623 1.00 79.94 119 PHE A C 1
ATOM 907 O O . PHE A 1 119 ? 0.884 -5.564 -7.701 1.00 79.94 119 PHE A O 1
ATOM 914 N N . GLY A 1 120 ? -1.123 -5.953 -8.626 1.00 75.06 120 GLY A N 1
ATOM 915 C CA . GLY A 1 120 ? -1.651 -6.797 -7.545 1.00 75.06 120 GLY A CA 1
ATOM 916 C C . GLY A 1 120 ? -3.015 -6.326 -7.033 1.00 75.06 120 GLY A C 1
ATOM 917 O O . GLY A 1 120 ? -3.795 -5.725 -7.770 1.00 75.06 120 GLY A O 1
ATOM 918 N N . LYS A 1 121 ? -3.335 -6.603 -5.758 1.00 67.75 121 LYS A N 1
ATOM 919 C CA . LYS A 1 121 ? -4.574 -6.137 -5.102 1.00 67.75 121 LYS A CA 1
ATOM 920 C C . LYS A 1 121 ? -4.470 -4.631 -4.799 1.00 67.75 121 LYS A C 1
ATOM 922 O O . LYS A 1 121 ? -4.262 -4.216 -3.661 1.00 67.75 121 LYS A O 1
ATOM 927 N N . GLY A 1 122 ? -4.563 -3.829 -5.856 1.00 55.91 122 GLY A N 1
ATOM 928 C CA . GLY A 1 122 ? -4.399 -2.379 -5.871 1.00 55.91 122 GLY A CA 1
ATOM 929 C C . GLY A 1 122 ? -5.621 -1.627 -5.353 1.00 55.91 122 GLY A C 1
ATOM 930 O O . GLY A 1 122 ? -6.431 -1.142 -6.132 1.00 55.91 122 GLY A O 1
ATOM 931 N N . ALA A 1 123 ? -5.736 -1.485 -4.031 1.00 51.31 123 ALA A N 1
ATOM 932 C CA . ALA A 1 123 ? -6.683 -0.536 -3.433 1.00 51.31 123 ALA A CA 1
ATOM 933 C C . ALA A 1 123 ? -6.004 0.615 -2.673 1.00 51.31 123 ALA A C 1
ATOM 935 O O . ALA A 1 123 ? -6.689 1.541 -2.245 1.00 51.31 123 ALA A O 1
ATOM 936 N N . LEU A 1 124 ? -4.678 0.601 -2.487 1.00 53.59 124 LEU A N 1
ATOM 937 C CA . LEU A 1 124 ? -4.015 1.675 -1.755 1.00 53.59 124 LEU A CA 1
ATOM 938 C C . LEU A 1 124 ? -2.599 1.927 -2.265 1.00 53.59 124 LEU A C 1
ATOM 940 O O . LEU A 1 124 ? -1.715 1.091 -2.104 1.00 53.59 124 LEU A O 1
ATOM 944 N N . SER A 1 125 ? -2.357 3.141 -2.763 1.00 54.03 125 SER A N 1
ATOM 945 C CA . SER A 1 125 ? -1.042 3.634 -3.201 1.00 54.03 125 SER A CA 1
ATOM 946 C C . SER A 1 125 ? 0.010 3.754 -2.083 1.00 54.03 125 SER A C 1
ATOM 948 O O . SER A 1 125 ? 1.028 4.423 -2.226 1.00 54.03 125 SER A O 1
ATOM 950 N N . ARG A 1 126 ? -0.287 3.184 -0.912 1.00 57.19 126 ARG A N 1
ATOM 951 C CA . ARG A 1 126 ? 0.428 3.377 0.353 1.00 57.19 126 ARG A CA 1
ATOM 952 C C . ARG A 1 126 ? 0.573 2.088 1.159 1.00 57.19 126 ARG A C 1
ATOM 954 O O . ARG A 1 126 ? 1.146 2.138 2.241 1.00 57.19 126 ARG A O 1
ATOM 961 N N . SER A 1 127 ? 0.013 0.963 0.707 1.00 62.81 127 SER A N 1
ATOM 962 C CA . SER A 1 127 ? 0.258 -0.323 1.362 1.00 62.81 127 SER A CA 1
ATOM 963 C C . SER A 1 127 ? 1.509 -0.937 0.759 1.00 62.81 127 SER A C 1
ATOM 965 O O . SER A 1 127 ? 1.525 -1.224 -0.428 1.00 62.81 127 SER A O 1
ATOM 967 N N . GLU A 1 128 ? 2.552 -1.144 1.550 1.00 69.19 128 GLU A N 1
ATOM 968 C CA . GLU A 1 128 ? 3.653 -2.018 1.139 1.00 69.19 128 GLU A CA 1
ATOM 969 C C . GLU A 1 128 ? 3.127 -3.459 0.976 1.00 69.19 128 GLU A C 1
ATOM 971 O O . GLU A 1 128 ? 2.114 -3.796 1.614 1.00 69.19 128 GLU A O 1
ATOM 976 N N . PRO A 1 129 ? 3.788 -4.326 0.179 1.00 69.50 129 PRO A N 1
ATOM 977 C CA . PRO A 1 129 ? 3.503 -5.764 0.084 1.00 69.50 129 PRO A CA 1
ATOM 978 C C . PRO A 1 129 ? 3.880 -6.501 1.388 1.00 69.50 129 PRO A C 1
ATOM 980 O O . PRO A 1 129 ? 4.611 -7.483 1.418 1.00 69.50 129 PRO A O 1
ATOM 983 N N . SER A 1 130 ? 3.343 -6.012 2.500 1.00 71.94 130 SER A N 1
ATOM 984 C CA . SER A 1 130 ? 3.600 -6.417 3.877 1.00 71.94 130 SER A CA 1
ATOM 985 C C . SER A 1 130 ? 2.734 -7.592 4.306 1.00 71.94 130 SER A C 1
ATOM 987 O O . SER A 1 130 ? 2.926 -8.106 5.399 1.00 71.94 130 SER A O 1
ATOM 989 N N . TRP A 1 131 ? 1.782 -8.053 3.481 1.00 71.69 131 TRP A N 1
ATOM 990 C CA . TRP A 1 131 ? 0.915 -9.182 3.842 1.00 71.69 131 TRP A CA 1
ATOM 991 C C . TRP A 1 131 ? 1.729 -10.415 4.233 1.00 71.69 131 TRP A C 1
ATOM 993 O O . TRP A 1 131 ? 1.444 -11.039 5.247 1.00 71.69 131 TRP A O 1
ATOM 1003 N N . LEU A 1 132 ? 2.784 -10.716 3.476 1.00 75.88 132 LEU A N 1
ATOM 1004 C CA . LEU A 1 132 ? 3.642 -11.864 3.740 1.00 75.88 132 LEU A CA 1
ATOM 1005 C C . LEU A 1 132 ? 4.427 -11.691 5.049 1.00 75.88 132 LEU A C 1
ATOM 1007 O O . LEU A 1 132 ? 4.545 -12.633 5.829 1.00 75.88 132 LEU A O 1
ATOM 1011 N N . GLU A 1 133 ? 4.930 -10.487 5.321 1.00 77.94 133 GLU A N 1
ATOM 1012 C CA . GLU A 1 133 ? 5.625 -10.173 6.575 1.00 77.94 133 GLU A CA 1
ATOM 1013 C C . GLU A 1 133 ? 4.679 -10.217 7.778 1.00 77.94 133 GLU A C 1
ATOM 1015 O O . GLU A 1 133 ? 5.025 -10.796 8.806 1.00 77.94 133 GLU A O 1
ATOM 1020 N N . ARG A 1 134 ? 3.460 -9.688 7.628 1.00 77.12 134 ARG A N 1
ATOM 1021 C CA . ARG A 1 134 ? 2.383 -9.754 8.623 1.00 77.12 134 ARG A CA 1
ATOM 1022 C C . ARG A 1 134 ? 1.984 -11.192 8.907 1.00 77.12 134 ARG A C 1
ATOM 1024 O O . ARG A 1 134 ? 1.861 -11.566 10.065 1.00 77.12 134 ARG A O 1
ATOM 1031 N N . GLU A 1 135 ? 1.817 -12.004 7.871 1.00 82.38 135 GLU A N 1
ATOM 1032 C CA . GLU A 1 135 ? 1.424 -13.401 8.021 1.00 82.38 135 GLU A CA 1
ATOM 1033 C C . GLU A 1 135 ? 2.534 -14.213 8.696 1.00 82.38 135 GLU A C 1
ATOM 1035 O O . GLU A 1 135 ? 2.275 -14.966 9.633 1.00 82.38 135 GLU A O 1
ATOM 1040 N N . LYS A 1 136 ? 3.799 -13.992 8.317 1.00 82.94 136 LYS A N 1
ATOM 1041 C CA . LYS A 1 136 ? 4.947 -14.578 9.023 1.00 82.94 136 LYS A CA 1
ATOM 1042 C C . LYS A 1 136 ? 4.998 -14.136 10.482 1.00 82.94 136 LYS A C 1
ATOM 1044 O O . LYS A 1 136 ? 5.193 -14.979 11.353 1.00 82.94 136 LYS A O 1
ATOM 1049 N N . ALA A 1 137 ? 4.813 -12.847 10.757 1.00 81.19 137 ALA A N 1
ATOM 1050 C CA . ALA A 1 137 ? 4.794 -12.326 12.118 1.00 81.19 137 ALA A CA 1
ATOM 1051 C C . ALA A 1 137 ? 3.639 -12.925 12.932 1.00 81.19 137 ALA A C 1
ATOM 1053 O O . ALA A 1 137 ? 3.862 -13.348 14.062 1.00 81.19 137 ALA A O 1
ATOM 1054 N N . ARG A 1 138 ? 2.448 -13.070 12.340 1.00 81.06 138 ARG A N 1
ATOM 1055 C CA . ARG A 1 138 ? 1.288 -13.738 12.944 1.00 81.06 138 ARG A CA 1
ATOM 1056 C C . ARG A 1 138 ? 1.587 -15.194 13.283 1.00 81.06 138 ARG A C 1
ATOM 1058 O O . ARG A 1 138 ? 1.351 -15.617 14.410 1.00 81.06 138 ARG A O 1
ATOM 1065 N N . LEU A 1 139 ? 2.151 -15.956 12.349 1.00 83.75 139 LEU A N 1
ATOM 1066 C CA . LEU A 1 139 ? 2.503 -17.360 12.581 1.00 83.75 139 LEU A CA 1
ATOM 1067 C C . LEU A 1 139 ? 3.594 -17.509 13.648 1.00 83.75 139 LEU A C 1
ATOM 1069 O O . LEU A 1 139 ? 3.520 -18.396 14.500 1.00 83.75 139 LEU A O 1
ATOM 1073 N N . LEU A 1 140 ? 4.600 -16.631 13.636 1.00 83.00 140 LEU A N 1
ATOM 1074 C CA . LEU A 1 140 ? 5.628 -16.578 14.675 1.00 83.00 140 LEU A CA 1
ATOM 1075 C C . LEU A 1 140 ? 5.021 -16.229 16.038 1.00 83.00 140 LEU A C 1
ATOM 1077 O O . LEU A 1 140 ? 5.364 -16.867 17.034 1.00 83.00 140 LEU A O 1
ATOM 1081 N N . ALA A 1 141 ? 4.081 -15.287 16.071 1.00 78.25 141 ALA A N 1
ATOM 1082 C CA . ALA A 1 141 ? 3.352 -14.892 17.264 1.00 78.25 141 ALA A CA 1
ATOM 1083 C C . ALA A 1 141 ? 2.510 -16.036 17.834 1.00 78.25 141 ALA A C 1
ATOM 1085 O O . ALA A 1 141 ? 2.564 -16.315 19.031 1.00 78.25 141 ALA A O 1
ATOM 1086 N N . GLU A 1 142 ? 1.766 -16.746 16.988 1.00 81.19 142 GLU A N 1
ATOM 1087 C CA . GLU A 1 142 ? 0.996 -17.925 17.386 1.00 81.19 142 GLU A CA 1
ATOM 1088 C C . GLU A 1 142 ? 1.900 -19.042 17.909 1.00 81.19 142 GLU A C 1
ATOM 1090 O O . GLU A 1 142 ? 1.612 -19.649 18.944 1.00 81.19 142 GLU A O 1
ATOM 1095 N N . ARG A 1 143 ? 3.032 -19.291 17.240 1.00 81.19 143 ARG A N 1
ATOM 1096 C CA . ARG A 1 143 ? 4.013 -20.285 17.686 1.00 81.19 143 ARG A CA 1
ATOM 1097 C C . ARG A 1 143 ? 4.632 -19.907 19.031 1.00 81.19 143 ARG A C 1
ATOM 1099 O O . ARG A 1 143 ? 4.830 -20.790 19.864 1.00 81.19 143 ARG A O 1
ATOM 1106 N N . ALA A 1 144 ? 4.919 -18.624 19.249 1.00 79.00 144 ALA A N 1
ATOM 1107 C CA . ALA A 1 144 ? 5.417 -18.112 20.521 1.00 79.00 144 ALA A CA 1
ATOM 1108 C C . ALA A 1 144 ? 4.369 -18.266 21.635 1.00 79.00 144 ALA A C 1
ATOM 1110 O O . ALA A 1 144 ? 4.696 -18.817 22.685 1.00 79.00 144 ALA A O 1
ATOM 1111 N N . LYS A 1 145 ? 3.100 -17.914 21.373 1.00 78.06 145 LYS A N 1
ATOM 1112 C CA . LYS A 1 145 ? 1.980 -18.098 22.316 1.00 78.06 145 LYS A CA 1
ATOM 1113 C C . LYS A 1 145 ? 1.809 -19.557 22.735 1.00 78.06 145 LYS A C 1
ATOM 1115 O O . LYS A 1 145 ? 1.708 -19.841 23.924 1.00 78.06 145 LYS A O 1
ATOM 1120 N N . ARG A 1 146 ? 1.850 -20.499 21.782 1.00 79.00 146 ARG A N 1
ATOM 1121 C CA . ARG A 1 146 ? 1.771 -21.944 22.081 1.00 79.00 146 ARG A CA 1
ATOM 1122 C C . ARG A 1 146 ? 2.926 -22.444 22.950 1.00 79.00 146 ARG A C 1
ATOM 1124 O O . ARG A 1 146 ? 2.760 -23.417 23.671 1.00 79.00 146 ARG A O 1
ATOM 1131 N N . LYS A 1 147 ? 4.088 -21.792 22.882 1.00 80.88 147 LYS A N 1
ATOM 1132 C CA . LYS A 1 147 ? 5.264 -22.103 23.706 1.00 80.88 147 LYS A CA 1
ATOM 1133 C C . LYS A 1 147 ? 5.312 -21.323 25.028 1.00 80.88 147 LYS A C 1
ATOM 1135 O O . LYS A 1 147 ? 6.325 -21.389 25.715 1.00 80.88 147 LYS A O 1
ATOM 1140 N N . GLY A 1 148 ? 4.262 -20.575 25.377 1.00 71.88 148 GLY A N 1
ATOM 1141 C CA . GLY A 1 148 ? 4.223 -19.750 26.590 1.00 71.88 148 GLY A CA 1
ATOM 1142 C C . GLY A 1 148 ? 5.085 -18.482 26.522 1.00 71.88 148 GLY A C 1
ATOM 1143 O O . GLY A 1 148 ? 5.301 -17.836 27.542 1.00 71.88 148 GLY A O 1
ATOM 1144 N N . GLY A 1 149 ? 5.586 -18.117 25.338 1.00 68.19 149 GLY A N 1
ATOM 1145 C CA . GLY A 1 149 ? 6.344 -16.888 25.121 1.00 68.19 149 GLY A CA 1
ATOM 1146 C C . GLY A 1 149 ? 5.436 -15.686 24.856 1.00 68.19 149 GLY A C 1
ATOM 1147 O O . GLY A 1 149 ? 4.418 -15.796 24.168 1.00 68.19 149 GLY A O 1
ATOM 1148 N N . VAL A 1 150 ? 5.831 -14.513 25.357 1.00 57.28 150 VAL A N 1
ATOM 1149 C CA . VAL A 1 150 ? 5.184 -13.237 25.025 1.00 57.28 150 VAL A CA 1
ATOM 1150 C C . VAL A 1 150 ? 5.588 -12.852 23.607 1.00 57.28 150 VAL A C 1
ATOM 1152 O O . VAL A 1 150 ? 6.737 -12.514 23.336 1.00 57.28 150 VAL A O 1
ATOM 1155 N N . SER A 1 151 ? 4.640 -12.930 22.681 1.00 57.53 151 SER A N 1
ATOM 1156 C CA . SER A 1 151 ? 4.860 -12.488 21.309 1.00 57.53 151 SER A CA 1
ATOM 1157 C C . SER A 1 151 ? 4.899 -10.961 21.234 1.00 57.53 151 SER A C 1
ATOM 1159 O O . SER A 1 151 ? 3.896 -10.309 21.519 1.00 57.53 151 SER A O 1
ATOM 1161 N N . GLY A 1 152 ? 6.008 -10.390 20.762 1.00 57.62 152 GLY A N 1
ATOM 1162 C CA . GLY A 1 152 ? 6.025 -9.016 20.258 1.00 57.62 152 GLY A CA 1
ATOM 1163 C C . GLY A 1 152 ? 5.219 -8.939 18.960 1.00 57.62 152 GLY A C 1
ATOM 1164 O O . GLY A 1 152 ? 5.633 -9.504 17.953 1.00 57.62 152 GLY A O 1
ATOM 1165 N N . GLY A 1 153 ? 4.045 -8.307 18.997 1.00 60.78 153 GLY A N 1
ATOM 1166 C CA . GLY A 1 153 ? 3.224 -8.067 17.805 1.00 60.78 153 GLY A CA 1
ATOM 1167 C C . GLY A 1 153 ? 3.871 -7.072 16.836 1.00 60.78 153 GLY A C 1
ATOM 1168 O O . GLY A 1 153 ? 4.797 -6.339 17.198 1.00 60.78 153 GLY A O 1
ATOM 1169 N N . THR A 1 154 ? 3.384 -7.020 15.595 1.00 67.62 154 THR A N 1
ATOM 1170 C CA . THR A 1 154 ? 3.852 -6.028 14.609 1.00 67.62 154 THR A CA 1
ATOM 1171 C C . THR A 1 154 ? 3.537 -4.588 15.058 1.00 67.62 154 THR A C 1
ATOM 1173 O O . THR A 1 154 ? 2.620 -4.332 15.840 1.00 67.62 154 THR A O 1
ATOM 1176 N N . ALA A 1 155 ? 4.284 -3.589 14.569 1.00 65.25 155 ALA A N 1
ATOM 1177 C CA . ALA A 1 155 ? 4.057 -2.181 14.940 1.00 65.25 155 ALA A CA 1
ATOM 1178 C C . ALA A 1 155 ? 2.647 -1.669 14.562 1.00 65.25 155 ALA A C 1
ATOM 1180 O O . ALA A 1 155 ? 2.099 -0.764 15.206 1.00 65.25 155 ALA A O 1
ATOM 1181 N N . GLU A 1 156 ? 2.044 -2.260 13.530 1.00 66.12 156 GLU A N 1
ATOM 1182 C CA . GLU A 1 156 ? 0.658 -2.015 13.143 1.00 66.12 156 GLU A CA 1
ATOM 1183 C C . GLU A 1 156 ? -0.328 -2.622 14.146 1.00 66.12 156 GLU A C 1
ATOM 1185 O O . GLU A 1 156 ? -1.252 -1.921 14.550 1.00 66.12 156 GLU A O 1
ATOM 1190 N N . GLU A 1 157 ? -0.102 -3.851 14.625 1.00 72.38 157 GLU A N 1
ATOM 1191 C CA . GLU A 1 157 ? -0.906 -4.470 15.693 1.00 72.38 157 GLU A CA 1
ATOM 1192 C C . GLU A 1 157 ? -0.887 -3.632 16.971 1.00 72.38 157 GLU A C 1
ATOM 1194 O O . GLU A 1 157 ? -1.940 -3.360 17.537 1.00 72.38 157 GLU A O 1
ATOM 1199 N N . ALA A 1 158 ? 0.276 -3.125 17.387 1.00 76.94 158 ALA A N 1
ATOM 1200 C CA . ALA A 1 158 ? 0.363 -2.232 18.545 1.00 76.94 158 ALA A CA 1
ATOM 1201 C C . ALA A 1 158 ? -0.423 -0.924 18.333 1.00 76.94 158 ALA A C 1
ATOM 1203 O O . ALA A 1 158 ? -0.991 -0.353 19.265 1.00 76.94 158 ALA A O 1
ATOM 1204 N N . THR A 1 159 ? -0.469 -0.427 17.095 1.00 78.88 159 THR A N 1
ATOM 1205 C CA . THR A 1 159 ? -1.278 0.747 16.748 1.00 78.88 159 THR A CA 1
ATOM 1206 C C . THR A 1 159 ? -2.769 0.413 16.734 1.00 78.88 159 THR A 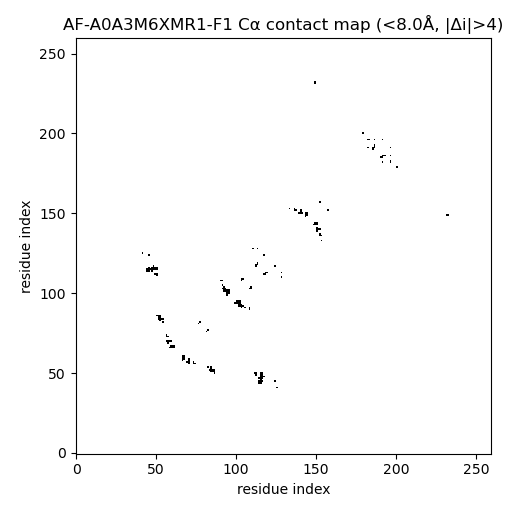C 1
ATOM 1208 O O . THR A 1 159 ? -3.571 1.238 17.170 1.00 78.88 159 THR A O 1
ATOM 1211 N N . MET A 1 160 ? -3.145 -0.775 16.260 1.00 78.31 160 MET A N 1
ATOM 1212 C CA . MET A 1 160 ? -4.521 -1.270 16.271 1.00 78.31 160 MET A CA 1
ATOM 1213 C C . MET A 1 160 ? -5.023 -1.507 17.692 1.00 78.31 160 MET A C 1
ATOM 1215 O O . MET A 1 160 ? -6.075 -0.975 18.020 1.00 78.31 160 MET A O 1
ATOM 1219 N N . ALA A 1 161 ? -4.232 -2.141 18.558 1.00 82.75 161 ALA A N 1
ATOM 1220 C CA . ALA A 1 161 ? -4.546 -2.310 19.976 1.00 82.75 161 ALA A CA 1
ATOM 1221 C C . ALA A 1 161 ? -4.826 -0.957 20.646 1.00 82.75 161 ALA A C 1
ATOM 1223 O O . ALA A 1 161 ? -5.878 -0.757 21.237 1.00 82.75 161 ALA A O 1
ATOM 1224 N N . ARG A 1 162 ? -3.975 0.053 20.416 1.00 82.44 162 ARG A N 1
ATOM 1225 C CA . ARG A 1 162 ? -4.229 1.421 20.911 1.00 82.44 162 ARG A CA 1
ATOM 1226 C C . ARG A 1 162 ? -5.497 2.053 20.337 1.00 82.44 162 ARG A C 1
ATOM 1228 O O . ARG A 1 162 ? -6.122 2.890 20.986 1.00 82.44 162 ARG A O 1
ATOM 1235 N N . ARG A 1 163 ? -5.849 1.757 19.083 1.00 86.31 163 ARG A N 1
ATOM 1236 C CA . ARG A 1 163 ? -7.094 2.251 18.469 1.00 86.31 163 ARG A CA 1
ATOM 1237 C C . ARG A 1 163 ? -8.308 1.561 19.077 1.00 86.31 163 ARG A C 1
ATOM 1239 O O . ARG A 1 163 ? -9.310 2.236 19.285 1.00 86.31 163 ARG A O 1
ATOM 1246 N N . GLU A 1 164 ? -8.206 0.271 19.372 1.00 86.38 164 GLU A N 1
ATOM 1247 C CA . GLU A 1 164 ? -9.225 -0.512 20.066 1.00 86.38 164 GLU A CA 1
ATOM 1248 C C . GLU A 1 164 ? -9.399 -0.022 21.499 1.00 86.38 164 GLU A C 1
ATOM 1250 O O . GLU A 1 164 ? -10.511 0.338 21.854 1.00 86.38 164 GLU A O 1
ATOM 1255 N N . GLU A 1 165 ? -8.320 0.151 22.263 1.00 87.81 165 GLU A N 1
ATOM 1256 C CA . GLU A 1 165 ? -8.339 0.761 23.600 1.00 87.81 165 GLU A CA 1
ATOM 1257 C C . GLU A 1 165 ? -9.044 2.124 23.582 1.00 87.81 165 GLU A C 1
ATOM 1259 O O . GLU A 1 165 ? -9.953 2.381 24.366 1.00 87.81 165 GLU A O 1
ATOM 1264 N N . ARG A 1 166 ? -8.700 2.997 22.624 1.00 89.00 166 ARG A N 1
ATOM 1265 C CA . ARG A 1 166 ? -9.381 4.295 22.468 1.00 89.00 166 ARG A CA 1
ATOM 1266 C C . ARG A 1 166 ? -10.843 4.153 22.065 1.00 89.00 166 ARG A C 1
ATOM 1268 O O . ARG A 1 166 ? -11.650 5.001 22.436 1.00 89.00 166 ARG A O 1
ATOM 1275 N N . ARG A 1 167 ? -11.183 3.157 21.246 1.00 92.56 167 ARG A N 1
ATOM 1276 C CA . ARG A 1 167 ? -12.563 2.893 20.829 1.00 92.56 167 ARG A CA 1
ATOM 1277 C C . ARG A 1 167 ? -13.381 2.419 22.023 1.00 92.56 167 ARG A C 1
ATOM 1279 O O . ARG A 1 167 ? -14.470 2.943 22.216 1.00 92.56 167 ARG A O 1
ATOM 1286 N N . LEU A 1 168 ? -12.843 1.500 22.818 1.00 90.38 168 LEU A N 1
ATOM 1287 C CA . LEU A 1 168 ? -13.450 0.999 24.047 1.00 90.38 168 LEU A CA 1
ATOM 1288 C C . LEU A 1 168 ? -13.648 2.137 25.044 1.00 90.38 168 LEU A C 1
ATOM 1290 O O . LEU A 1 168 ? -14.776 2.374 25.445 1.00 90.38 168 LEU A O 1
ATOM 1294 N N . PHE A 1 169 ? -12.622 2.952 25.293 1.00 89.31 169 PHE A N 1
ATOM 1295 C CA . PHE A 1 169 ? -12.735 4.114 26.177 1.00 89.31 169 PHE A CA 1
ATOM 1296 C C . PHE A 1 169 ? -13.814 5.112 25.725 1.00 89.31 169 PHE A C 1
ATOM 1298 O O . PHE A 1 169 ? -14.589 5.627 26.527 1.00 89.31 169 PHE A O 1
ATOM 1305 N N . LYS A 1 170 ? -13.908 5.388 24.417 1.00 93.62 170 LYS A N 1
ATOM 1306 C CA . LYS A 1 170 ? -14.974 6.246 23.873 1.00 93.62 170 LYS A CA 1
ATOM 1307 C C . LYS A 1 170 ? -16.357 5.617 24.021 1.00 93.62 170 LYS A C 1
ATOM 1309 O O . LYS A 1 170 ? -17.312 6.342 24.270 1.00 93.62 170 LYS A O 1
ATOM 1314 N N . LEU A 1 171 ? -16.466 4.304 23.830 1.00 92.50 171 LEU A N 1
ATOM 1315 C CA . LEU A 1 171 ? -17.719 3.572 24.002 1.00 92.50 171 LEU A CA 1
ATOM 1316 C C . LEU A 1 171 ? -18.155 3.547 25.470 1.00 92.50 171 LEU A C 1
ATOM 1318 O O . LEU A 1 171 ? -19.328 3.775 25.741 1.00 92.50 171 LEU A O 1
ATOM 1322 N N . GLU A 1 172 ? -17.226 3.330 26.399 1.00 91.50 172 GLU A N 1
ATOM 1323 C CA . GLU A 1 172 ? -17.469 3.383 27.844 1.00 91.50 172 GLU A CA 1
ATOM 1324 C C . GLU A 1 172 ? -17.921 4.777 28.272 1.00 91.50 172 GLU A C 1
ATOM 1326 O O . GLU A 1 172 ? -18.963 4.909 28.910 1.00 91.50 172 GLU A O 1
ATOM 1331 N N . ARG A 1 173 ? -17.226 5.829 27.818 1.00 91.38 173 ARG A N 1
ATOM 1332 C CA . ARG A 1 173 ? -17.647 7.214 28.065 1.00 91.38 173 ARG A CA 1
ATOM 1333 C C . ARG A 1 173 ? -19.041 7.498 27.504 1.00 91.38 173 ARG A C 1
ATOM 1335 O O . ARG A 1 173 ? -19.875 8.052 28.208 1.00 91.38 173 ARG A O 1
ATOM 1342 N N . ALA A 1 174 ? -19.317 7.088 26.267 1.00 92.56 174 ALA A N 1
ATOM 1343 C CA . ALA A 1 174 ? -20.631 7.283 25.659 1.00 92.56 174 ALA A CA 1
ATOM 1344 C C . ALA A 1 174 ? -21.737 6.510 26.399 1.00 92.56 174 ALA A C 1
ATOM 1346 O O . ALA A 1 174 ? -22.864 6.993 26.491 1.00 92.56 174 ALA A O 1
ATOM 1347 N N . ARG A 1 175 ? -21.438 5.319 26.937 1.00 93.00 175 ARG A N 1
ATOM 1348 C CA . ARG A 1 175 ? -22.372 4.566 27.785 1.00 93.00 175 ARG A CA 1
ATOM 1349 C C . ARG A 1 175 ? -22.636 5.310 29.098 1.00 93.00 175 ARG A C 1
ATOM 1351 O O . ARG A 1 175 ? -23.798 5.499 29.435 1.00 93.00 175 ARG A O 1
ATOM 1358 N N . ALA A 1 176 ? -21.594 5.789 29.775 1.00 90.19 176 ALA A N 1
ATOM 1359 C CA . ALA A 1 176 ? -21.727 6.536 31.027 1.00 90.19 176 ALA A CA 1
ATOM 1360 C C . ALA A 1 176 ? -22.523 7.844 30.853 1.00 90.19 176 ALA A C 1
ATOM 1362 O O . ALA A 1 176 ? -23.393 8.156 31.662 1.00 90.19 176 ALA A O 1
ATOM 1363 N N . GLU A 1 177 ? -22.288 8.582 29.764 1.00 91.19 177 GLU A N 1
ATOM 1364 C CA . GLU A 1 177 ? -23.051 9.794 29.438 1.00 91.19 177 GLU A CA 1
ATOM 1365 C C . GLU A 1 177 ? -24.529 9.482 29.161 1.00 91.19 177 GLU A C 1
ATOM 1367 O O . GLU A 1 177 ? -25.407 10.201 29.636 1.00 91.19 177 GLU A O 1
ATOM 1372 N N . ARG A 1 178 ? -24.825 8.385 28.449 1.00 92.25 178 ARG A N 1
ATOM 1373 C CA . ARG A 1 178 ? -26.209 7.940 28.221 1.00 92.25 178 ARG A CA 1
ATOM 1374 C C . ARG A 1 178 ? -26.920 7.581 29.521 1.00 92.25 178 ARG A C 1
ATOM 1376 O O . ARG A 1 178 ? -28.038 8.040 29.726 1.00 92.25 178 ARG A O 1
ATOM 1383 N N . GLU A 1 179 ? -26.271 6.823 30.401 1.00 90.50 179 GLU A N 1
ATOM 1384 C CA . GLU A 1 179 ? -26.836 6.486 31.712 1.00 90.50 179 GLU A CA 1
ATOM 1385 C C . GLU A 1 179 ? -27.080 7.738 32.565 1.00 90.50 179 GLU A C 1
ATOM 1387 O O . GLU A 1 179 ? -28.111 7.842 33.226 1.00 90.50 179 GLU A O 1
ATOM 1392 N N . ARG A 1 180 ? -26.178 8.727 32.519 1.00 88.94 180 ARG A N 1
ATOM 1393 C CA . ARG A 1 180 ? -26.361 10.012 33.212 1.00 88.94 180 ARG A CA 1
ATOM 1394 C C . ARG A 1 180 ? -27.586 10.771 32.695 1.00 88.94 180 ARG A C 1
ATOM 1396 O O . ARG A 1 180 ? -28.377 11.258 33.499 1.00 88.94 180 ARG A O 1
ATOM 1403 N N . ILE A 1 181 ? -27.771 10.826 31.374 1.00 89.88 181 ILE A N 1
ATOM 1404 C CA . ILE A 1 181 ? -28.937 11.464 30.740 1.00 89.88 181 ILE A CA 1
ATOM 1405 C C . ILE A 1 181 ? -30.232 10.732 31.116 1.00 89.88 181 ILE A C 1
ATOM 1407 O O . ILE A 1 181 ? -31.230 11.376 31.431 1.00 89.88 181 ILE A O 1
ATOM 1411 N N . GLU A 1 182 ? -30.230 9.398 31.112 1.00 89.75 182 GLU A N 1
ATOM 1412 C CA . GLU A 1 182 ? -31.394 8.599 31.515 1.00 89.75 182 GLU A CA 1
ATOM 1413 C C . GLU A 1 182 ? -31.768 8.840 32.985 1.00 89.75 182 GLU A C 1
ATOM 1415 O O . GLU A 1 182 ? -32.946 9.045 33.287 1.00 89.75 182 GLU A O 1
ATOM 1420 N N . ARG A 1 183 ? -30.779 8.907 33.889 1.00 87.19 183 ARG A N 1
ATOM 1421 C CA . ARG A 1 183 ? -31.001 9.250 35.304 1.00 87.19 183 ARG A CA 1
ATOM 1422 C C . ARG A 1 183 ? -31.560 10.664 35.466 1.00 87.19 183 ARG A C 1
ATOM 1424 O O . ARG A 1 183 ? -32.521 10.844 36.206 1.00 87.19 183 ARG A O 1
ATOM 1431 N N . GLN A 1 184 ? -31.014 11.647 34.747 1.00 86.69 184 GLN A N 1
ATOM 1432 C CA . GLN A 1 184 ? -31.513 13.024 34.786 1.00 86.69 184 GLN A CA 1
ATOM 1433 C C . GLN A 1 184 ? -32.972 13.104 34.314 1.00 86.69 184 GLN A C 1
ATOM 1435 O O . GLN A 1 184 ? -33.815 13.701 34.983 1.00 86.69 184 GLN A O 1
ATOM 1440 N N . ARG A 1 185 ? -33.297 12.429 33.207 1.00 88.06 185 ARG A N 1
ATOM 1441 C CA . ARG A 1 185 ? -34.663 12.365 32.681 1.00 88.06 185 ARG A CA 1
ATOM 1442 C C . ARG A 1 185 ? -35.633 11.696 33.661 1.00 88.06 185 ARG A C 1
ATOM 1444 O O . ARG A 1 185 ? -36.772 12.132 33.782 1.00 88.06 185 ARG A O 1
ATOM 1451 N N . ALA A 1 186 ? -35.196 10.669 34.391 1.00 87.88 186 ALA A N 1
ATOM 1452 C CA . ALA A 1 186 ? -36.020 10.016 35.408 1.00 87.88 186 ALA A CA 1
ATOM 1453 C C . ALA A 1 186 ? -36.358 10.940 36.595 1.00 87.88 186 ALA A C 1
ATOM 1455 O O . ALA A 1 186 ? -37.450 10.823 37.153 1.00 87.88 186 ALA A O 1
ATOM 1456 N N . VAL A 1 187 ? -35.462 11.868 36.954 1.00 89.56 187 VAL A N 1
ATOM 1457 C CA . VAL A 1 187 ? -35.728 12.903 37.970 1.00 89.56 187 VAL A CA 1
ATOM 1458 C C . VAL A 1 187 ? -36.744 13.922 37.458 1.00 89.56 187 VAL A C 1
ATOM 1460 O O . VAL A 1 187 ? -37.693 14.251 38.166 1.00 89.56 187 VAL A O 1
ATOM 1463 N N . GLU A 1 188 ? -36.592 14.385 36.214 1.00 86.44 188 GLU A N 1
ATOM 1464 C CA . GLU A 1 188 ? -37.531 15.324 35.577 1.00 86.44 188 GLU A CA 1
ATOM 1465 C C . GLU A 1 188 ? -38.943 14.729 35.436 1.00 86.44 188 GLU A C 1
ATOM 1467 O O . GLU A 1 188 ? -39.938 15.423 35.635 1.00 86.44 188 GLU A O 1
ATOM 1472 N N . GLU A 1 189 ? -39.038 13.428 35.153 1.00 89.62 189 GLU A N 1
ATOM 1473 C CA . GLU A 1 189 ? -40.301 12.684 35.063 1.00 89.62 189 GLU A CA 1
ATOM 1474 C C . GLU A 1 189 ? -40.859 12.257 36.441 1.00 89.62 189 GLU A C 1
ATOM 1476 O O . GLU A 1 189 ? -41.893 11.590 36.505 1.00 89.62 189 GLU A O 1
ATOM 1481 N N . GLY A 1 190 ? -40.195 12.620 37.548 1.00 84.00 190 GLY A N 1
ATOM 1482 C CA . GLY A 1 190 ? -40.629 12.326 38.919 1.00 84.00 190 GLY A CA 1
ATOM 1483 C C . GLY A 1 190 ? -40.536 10.850 39.326 1.00 84.00 190 GLY A C 1
ATOM 1484 O O . GLY A 1 190 ? -41.106 10.460 40.343 1.00 84.00 190 GLY A O 1
ATOM 1485 N N . ARG A 1 191 ? -39.837 10.016 38.545 1.00 81.38 191 ARG A N 1
ATOM 1486 C CA . ARG A 1 191 ? -39.609 8.589 38.843 1.00 81.38 191 ARG A CA 1
ATOM 1487 C C . ARG A 1 191 ? -38.427 8.347 39.784 1.00 81.38 191 ARG A C 1
ATOM 1489 O O . ARG A 1 191 ? -38.289 7.239 40.287 1.00 81.38 191 ARG A O 1
ATOM 1496 N N . MET A 1 192 ? -37.583 9.356 39.986 1.00 80.25 192 MET A N 1
ATOM 1497 C CA . MET A 1 192 ? -36.406 9.343 40.857 1.00 80.25 192 MET A CA 1
ATOM 1498 C C . MET A 1 192 ? -36.353 10.653 41.646 1.00 80.25 192 MET A C 1
ATOM 1500 O O . MET A 1 192 ? -36.668 11.714 41.103 1.00 80.25 192 MET A O 1
ATOM 1504 N N . SER A 1 193 ? -35.935 10.609 42.910 1.00 85.44 193 SER A N 1
ATOM 1505 C CA . SER A 1 193 ? -35.685 11.832 43.677 1.00 85.44 193 SER A CA 1
ATOM 1506 C C . SER A 1 193 ? -34.327 12.450 43.315 1.00 85.44 193 SER A C 1
ATOM 1508 O O . SER A 1 193 ? -33.396 11.770 42.879 1.00 85.44 193 SER A O 1
ATOM 1510 N N . ARG A 1 194 ? -34.189 13.764 43.521 1.00 83.06 194 ARG A N 1
ATOM 1511 C CA . ARG A 1 194 ? -32.925 14.480 43.283 1.00 83.06 194 ARG A CA 1
ATOM 1512 C C . ARG A 1 194 ? -31.796 13.997 44.202 1.00 83.06 194 ARG A C 1
ATOM 1514 O O . ARG A 1 194 ? -30.655 13.908 43.772 1.00 83.06 194 ARG A O 1
ATOM 1521 N N . GLU A 1 195 ? -32.131 13.623 45.436 1.00 83.25 195 GLU A N 1
ATOM 1522 C CA . GLU A 1 195 ? -31.167 13.085 46.402 1.00 83.25 195 GLU A CA 1
ATOM 1523 C C . GLU A 1 195 ? -30.622 11.713 45.981 1.00 83.25 195 GLU A C 1
ATOM 1525 O O . GLU A 1 195 ? -29.454 11.409 46.216 1.00 83.25 195 GLU A O 1
ATOM 1530 N N . GLU A 1 196 ? -31.449 10.879 45.343 1.00 82.88 196 GLU A N 1
ATOM 1531 C CA . GLU A 1 196 ? -31.015 9.591 44.787 1.00 82.88 196 GLU A CA 1
ATOM 1532 C C . GLU A 1 196 ? -30.108 9.778 43.564 1.00 82.88 196 GLU A C 1
ATOM 1534 O O . GLU A 1 196 ? -29.149 9.026 43.399 1.00 82.88 196 GLU A O 1
ATOM 1539 N N . PHE A 1 197 ? -30.357 10.799 42.739 1.00 85.62 197 PHE A N 1
ATOM 1540 C CA . PHE A 1 197 ? -29.485 11.154 41.617 1.00 85.62 197 PHE A CA 1
ATOM 1541 C C . PHE A 1 197 ? -28.084 11.571 42.084 1.00 85.62 197 PHE A C 1
ATOM 1543 O O . PHE A 1 197 ? -27.097 11.000 41.620 1.00 85.62 197 PHE A O 1
ATOM 1550 N N . ASP A 1 198 ? -28.000 12.496 43.046 1.00 85.50 198 ASP A N 1
ATOM 1551 C CA . ASP A 1 198 ? -26.723 13.019 43.550 1.00 85.50 198 ASP A CA 1
ATOM 1552 C C . ASP A 1 198 ? -25.872 11.911 44.209 1.00 85.50 198 ASP A C 1
ATOM 1554 O O . ASP A 1 198 ? -24.648 11.881 44.067 1.00 85.50 198 ASP A O 1
ATOM 1558 N N . ARG A 1 199 ? -26.512 10.945 44.889 1.00 87.19 199 ARG A N 1
ATOM 1559 C CA . ARG A 1 199 ? -25.824 9.778 45.473 1.00 87.19 199 ARG A CA 1
ATOM 1560 C C . ARG A 1 199 ? -25.228 8.855 44.408 1.00 87.19 199 ARG A C 1
ATOM 1562 O O . ARG A 1 199 ? -24.079 8.442 44.546 1.00 87.19 199 ARG A O 1
ATOM 1569 N N . LEU A 1 200 ? -25.990 8.542 43.359 1.00 84.44 200 LEU A N 1
ATOM 1570 C CA . LEU A 1 200 ? -25.544 7.654 42.277 1.00 84.44 200 LEU A CA 1
ATOM 1571 C C . LEU A 1 200 ? -24.467 8.301 41.397 1.00 84.44 200 LEU A C 1
ATOM 1573 O O . LEU A 1 200 ? -23.590 7.611 40.881 1.00 84.44 200 LEU A O 1
ATOM 1577 N N . GLU A 1 201 ? -24.517 9.622 41.225 1.00 85.56 201 GLU A N 1
ATOM 1578 C CA . GLU A 1 201 ? -23.479 10.375 40.521 1.00 85.56 201 GLU A CA 1
ATOM 1579 C C . GLU A 1 201 ? -22.159 10.378 41.307 1.00 85.56 201 GLU A C 1
ATOM 1581 O O . GLU A 1 201 ? -21.111 10.060 40.741 1.00 85.56 201 GLU A O 1
ATOM 1586 N N . ALA A 1 202 ? -22.213 10.605 42.624 1.00 84.38 202 ALA A N 1
ATOM 1587 C CA . ALA A 1 202 ? -21.039 10.523 43.493 1.00 84.38 202 ALA A CA 1
ATOM 1588 C C . ALA A 1 202 ? -20.416 9.112 43.525 1.00 84.38 202 ALA 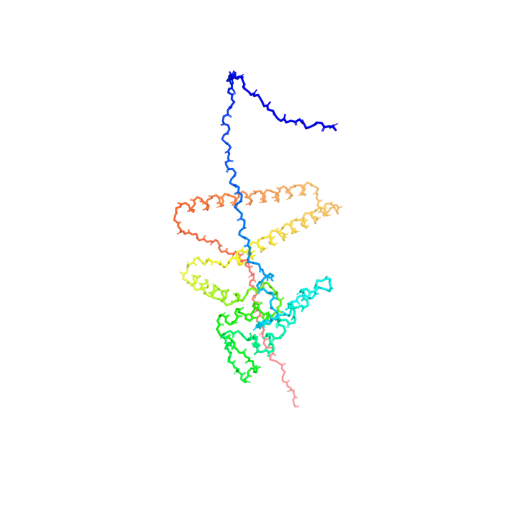A C 1
ATOM 1590 O O . ALA A 1 202 ? -19.191 8.971 43.551 1.00 84.38 202 ALA A O 1
ATOM 1591 N N . GLU A 1 203 ? -21.238 8.058 43.491 1.00 84.56 203 GLU A N 1
ATOM 1592 C CA . GLU A 1 203 ? -20.766 6.671 43.409 1.00 84.56 203 GLU A CA 1
ATOM 1593 C C . GLU A 1 203 ? -20.065 6.382 42.069 1.00 84.56 203 GLU A C 1
ATOM 1595 O O . GLU A 1 203 ? -18.978 5.801 42.048 1.00 84.56 203 GLU A O 1
ATOM 1600 N N . ALA A 1 204 ? -20.626 6.849 40.949 1.00 81.94 204 ALA A N 1
ATOM 1601 C CA . ALA A 1 204 ? -20.024 6.682 39.626 1.00 81.94 204 ALA A CA 1
ATOM 1602 C C . ALA A 1 204 ? -18.677 7.422 39.487 1.00 81.94 204 ALA A C 1
ATOM 1604 O O . ALA A 1 204 ? -17.724 6.872 38.927 1.00 81.94 204 ALA A O 1
ATOM 1605 N N . GLU A 1 205 ? -18.560 8.635 40.036 1.00 82.44 205 GLU A N 1
ATOM 1606 C CA . GLU A 1 205 ? -17.301 9.396 40.053 1.00 82.44 205 GLU A CA 1
ATOM 1607 C C . GLU A 1 205 ? -16.231 8.745 40.949 1.00 82.44 205 GLU A C 1
ATOM 1609 O O . GLU A 1 205 ? -15.039 8.737 40.609 1.00 82.44 205 GLU A O 1
ATOM 1614 N N . ALA A 1 206 ? -16.634 8.138 42.070 1.00 81.88 206 ALA A N 1
ATOM 1615 C CA . ALA A 1 206 ? -15.731 7.387 42.943 1.00 81.88 206 ALA A CA 1
ATOM 1616 C C . ALA A 1 206 ? -15.155 6.135 42.251 1.00 81.88 206 ALA A C 1
ATOM 1618 O O . ALA A 1 206 ? -13.984 5.794 42.446 1.00 81.88 206 ALA A O 1
ATOM 1619 N N . ILE A 1 207 ? -15.943 5.469 41.401 1.00 78.94 207 ILE A N 1
ATOM 1620 C CA . ILE A 1 207 ? -15.501 4.295 40.634 1.00 78.94 207 ILE A CA 1
ATOM 1621 C C . ILE A 1 207 ? -14.490 4.692 39.545 1.00 78.94 207 ILE A C 1
ATOM 1623 O O . ILE A 1 207 ? -13.471 4.012 39.380 1.00 78.94 207 ILE A O 1
ATOM 1627 N N . ASP A 1 208 ? -14.709 5.803 38.836 1.00 77.00 208 ASP A N 1
ATOM 1628 C CA . ASP A 1 208 ? -13.786 6.285 37.794 1.00 77.00 208 ASP A CA 1
ATOM 1629 C C . ASP A 1 208 ? -12.441 6.752 38.392 1.00 77.00 208 ASP A C 1
ATOM 1631 O O . ASP A 1 208 ? -11.350 6.379 37.942 1.00 77.00 208 ASP A O 1
ATOM 1635 N N . THR A 1 209 ? -12.490 7.490 39.504 1.00 76.38 209 THR A N 1
ATOM 1636 C CA . THR A 1 209 ? -11.286 7.940 40.228 1.00 76.38 209 THR A CA 1
ATOM 1637 C C . THR A 1 209 ? -10.521 6.788 40.892 1.00 76.38 209 THR A C 1
ATOM 1639 O O . THR A 1 209 ? -9.287 6.760 40.868 1.00 76.38 209 THR A O 1
ATOM 1642 N N . GLY A 1 210 ? -11.223 5.785 41.428 1.00 73.56 210 GLY A N 1
ATOM 1643 C CA . GLY A 1 210 ? -10.609 4.563 41.952 1.00 73.56 210 GLY A CA 1
ATOM 1644 C C . GLY A 1 210 ? -9.933 3.728 40.861 1.00 73.56 210 GLY A C 1
ATOM 1645 O O . GLY A 1 210 ? -8.808 3.256 41.041 1.00 73.56 210 GLY A O 1
ATOM 1646 N N . THR A 1 211 ? -10.574 3.609 39.696 1.00 71.88 211 THR A N 1
ATOM 1647 C CA . THR A 1 211 ? -10.046 2.858 38.547 1.00 71.88 211 THR A CA 1
ATOM 1648 C C . THR A 1 211 ? -8.805 3.530 37.964 1.00 71.88 211 THR A C 1
ATOM 1650 O O . THR A 1 211 ? -7.786 2.875 37.741 1.00 71.88 211 THR A O 1
ATOM 1653 N N . THR A 1 212 ? -8.831 4.852 37.784 1.00 70.06 212 THR A N 1
ATOM 1654 C CA . THR A 1 212 ? -7.670 5.616 37.292 1.00 70.06 212 THR A CA 1
ATOM 1655 C C . THR A 1 212 ? -6.476 5.547 38.245 1.00 70.06 212 THR A C 1
ATOM 1657 O O . THR A 1 212 ? -5.341 5.366 37.794 1.00 70.06 212 THR A O 1
ATOM 1660 N N . ARG A 1 213 ? -6.714 5.604 39.562 1.00 72.31 213 ARG A N 1
ATOM 1661 C CA . ARG A 1 213 ? -5.669 5.438 40.580 1.00 72.31 213 ARG A CA 1
ATOM 1662 C C . ARG A 1 213 ? -5.067 4.031 40.571 1.00 72.31 213 ARG A C 1
ATOM 1664 O O . ARG A 1 213 ? -3.845 3.905 40.552 1.00 72.31 213 ARG A O 1
ATOM 1671 N N . ALA A 1 214 ? -5.894 2.989 40.503 1.00 69.75 214 ALA A N 1
ATOM 1672 C CA . ALA A 1 214 ? -5.427 1.604 40.451 1.00 69.75 214 ALA A CA 1
ATOM 1673 C C . ALA A 1 214 ? -4.610 1.306 39.178 1.00 69.75 214 ALA A C 1
ATOM 1675 O O . ALA A 1 214 ? -3.573 0.644 39.242 1.00 69.75 214 ALA A O 1
ATOM 1676 N N . VAL A 1 215 ? -5.025 1.839 38.023 1.00 68.94 215 VAL A N 1
ATOM 1677 C CA . VAL A 1 215 ? -4.285 1.699 36.756 1.00 68.94 215 VAL A CA 1
ATOM 1678 C C . VAL A 1 215 ? -2.948 2.449 36.805 1.00 68.94 215 VAL A C 1
ATOM 1680 O O . VAL A 1 215 ? -1.937 1.928 36.331 1.00 68.94 215 VAL A O 1
ATOM 1683 N N . ALA A 1 216 ? -2.904 3.638 37.416 1.00 68.81 216 ALA A N 1
ATOM 1684 C CA . ALA A 1 216 ? -1.664 4.389 37.609 1.00 68.81 216 ALA A CA 1
ATOM 1685 C C . ALA A 1 216 ? -0.688 3.665 38.554 1.00 68.81 216 ALA A C 1
ATOM 1687 O O . ALA A 1 216 ? 0.497 3.539 38.240 1.00 68.81 216 ALA A O 1
ATOM 1688 N N . GLU A 1 217 ? -1.179 3.127 39.672 1.00 73.25 217 GLU A N 1
ATOM 1689 C CA . GLU A 1 217 ? -0.379 2.343 40.619 1.00 73.25 217 GLU A CA 1
ATOM 1690 C C . GLU A 1 217 ? 0.146 1.043 39.976 1.00 73.25 217 GLU A C 1
ATOM 1692 O O . GLU A 1 217 ? 1.326 0.712 40.123 1.00 73.25 217 GLU A O 1
ATOM 1697 N N . ALA A 1 218 ? -0.671 0.358 39.166 1.00 68.88 218 ALA A N 1
ATOM 1698 C CA . ALA A 1 218 ? -0.257 -0.818 38.400 1.00 68.88 218 ALA A CA 1
ATOM 1699 C C . ALA A 1 218 ? 0.799 -0.491 37.326 1.00 68.88 218 ALA A C 1
ATOM 1701 O O . ALA A 1 218 ? 1.756 -1.249 37.153 1.00 68.88 218 ALA A O 1
ATOM 1702 N N . ALA A 1 219 ? 0.682 0.650 36.638 1.00 66.44 219 ALA A N 1
ATOM 1703 C CA . ALA A 1 219 ? 1.672 1.106 35.662 1.00 66.44 219 ALA A CA 1
ATOM 1704 C C . ALA A 1 219 ? 3.019 1.460 36.321 1.00 66.44 219 ALA A C 1
ATOM 1706 O O . ALA A 1 219 ? 4.079 1.120 35.789 1.00 66.44 219 ALA A O 1
ATOM 1707 N N . VAL A 1 220 ? 2.994 2.081 37.505 1.00 70.69 220 VAL A N 1
ATOM 1708 C CA . VAL A 1 220 ? 4.198 2.379 38.300 1.00 70.69 220 VAL A CA 1
ATOM 1709 C C . VAL A 1 220 ? 4.845 1.091 38.823 1.00 70.69 220 VAL A C 1
ATOM 1711 O O . VAL A 1 220 ? 6.067 0.938 38.745 1.00 70.69 220 VAL A O 1
ATOM 1714 N N . ALA A 1 221 ? 4.050 0.126 39.290 1.00 70.12 221 ALA A N 1
ATOM 1715 C CA . ALA A 1 221 ? 4.545 -1.184 39.709 1.00 70.12 221 ALA A CA 1
ATOM 1716 C C . ALA A 1 221 ? 5.155 -1.975 38.537 1.00 70.12 221 ALA A C 1
ATOM 1718 O O . ALA A 1 221 ? 6.218 -2.581 38.689 1.00 70.12 221 ALA A O 1
ATOM 1719 N N . ALA A 1 222 ? 4.540 -1.917 37.351 1.00 57.69 222 ALA A N 1
ATOM 1720 C CA . ALA A 1 222 ? 5.066 -2.526 36.131 1.00 57.69 222 ALA A CA 1
ATOM 1721 C C . ALA A 1 222 ? 6.381 -1.870 35.674 1.00 57.69 222 ALA A C 1
ATOM 1723 O O . ALA A 1 222 ? 7.326 -2.575 35.318 1.00 57.69 222 ALA A O 1
ATOM 1724 N N . ALA A 1 223 ? 6.492 -0.539 35.760 1.00 59.00 223 ALA A N 1
ATOM 1725 C CA . ALA A 1 223 ? 7.728 0.187 35.463 1.00 59.00 223 ALA A CA 1
ATOM 1726 C C . ALA A 1 223 ? 8.861 -0.157 36.448 1.00 59.00 223 ALA A C 1
ATOM 1728 O O . ALA A 1 223 ? 10.017 -0.273 36.043 1.00 59.00 223 ALA A O 1
ATOM 1729 N N . LYS A 1 224 ? 8.535 -0.388 37.727 1.00 63.16 224 LYS A N 1
ATOM 1730 C CA . LYS A 1 224 ? 9.499 -0.825 38.748 1.00 63.16 224 LYS A CA 1
ATOM 1731 C C . LYS A 1 224 ? 9.966 -2.270 38.528 1.00 63.16 224 LYS A C 1
ATOM 1733 O O . LYS A 1 224 ? 11.130 -2.569 38.770 1.00 63.16 224 LYS A O 1
ATOM 1738 N N . LYS A 1 225 ? 9.093 -3.143 38.010 1.00 47.28 225 LYS A N 1
ATOM 1739 C CA . LYS A 1 225 ? 9.426 -4.526 37.617 1.00 47.28 225 LYS A CA 1
ATOM 1740 C C . LYS A 1 225 ? 10.291 -4.598 36.351 1.00 47.28 225 LYS A C 1
ATOM 1742 O O . LYS A 1 225 ? 11.113 -5.493 36.229 1.00 47.28 225 LYS A O 1
ATOM 1747 N N . ALA A 1 226 ? 10.167 -3.630 35.442 1.00 43.88 226 ALA A N 1
ATOM 1748 C CA . ALA A 1 226 ? 10.975 -3.559 34.221 1.00 43.88 226 ALA A CA 1
ATOM 1749 C C . ALA A 1 226 ? 12.460 -3.198 34.461 1.00 43.88 226 ALA A C 1
ATOM 1751 O O . ALA A 1 226 ? 13.272 -3.347 33.551 1.00 43.88 226 ALA A O 1
ATOM 1752 N N . GLY A 1 227 ? 12.831 -2.744 35.667 1.00 41.69 227 GLY A N 1
ATOM 1753 C CA . GLY A 1 227 ? 14.226 -2.501 36.061 1.00 41.69 227 GLY A CA 1
ATOM 1754 C C . GLY A 1 227 ? 14.995 -3.756 36.494 1.00 41.69 227 GLY A C 1
ATOM 1755 O O . GLY A 1 227 ? 16.216 -3.705 36.617 1.00 41.69 227 GLY A O 1
ATOM 1756 N N . SER A 1 228 ? 14.314 -4.884 36.710 1.00 41.19 228 SER A N 1
ATOM 1757 C CA . SER A 1 228 ? 14.934 -6.139 37.130 1.00 41.19 228 SER A CA 1
ATOM 1758 C C . SER A 1 228 ? 14.220 -7.340 36.507 1.00 41.19 228 SER A C 1
ATOM 1760 O O . SER A 1 228 ? 13.268 -7.885 37.055 1.00 41.19 228 SER A O 1
ATOM 1762 N N . THR A 1 229 ? 14.799 -7.825 35.409 1.00 33.97 229 THR A N 1
ATOM 1763 C CA . THR A 1 229 ? 14.506 -9.113 34.754 1.00 33.97 229 THR A CA 1
ATOM 1764 C C . THR A 1 229 ? 13.216 -9.155 33.930 1.00 33.97 229 THR A C 1
ATOM 1766 O O . THR A 1 229 ? 12.102 -8.964 34.411 1.00 33.97 229 THR A O 1
ATOM 1769 N N . GLU A 1 230 ? 13.399 -9.456 32.645 1.00 46.09 230 GLU A N 1
ATOM 1770 C CA . GLU A 1 230 ? 12.359 -9.792 31.680 1.00 46.09 230 GLU A CA 1
ATOM 1771 C C . GLU A 1 230 ? 11.495 -10.954 32.191 1.00 46.09 230 GLU A C 1
ATOM 1773 O O . GLU A 1 230 ? 11.925 -12.101 32.178 1.00 46.09 230 GLU A O 1
ATOM 1778 N N . GLN A 1 231 ? 10.272 -10.664 32.637 1.00 43.50 231 GLN A N 1
ATOM 1779 C CA . GLN A 1 231 ? 9.145 -11.604 32.677 1.00 43.50 231 GLN A CA 1
ATOM 1780 C C . GLN A 1 231 ? 7.864 -10.821 32.996 1.00 43.50 231 GLN A C 1
ATOM 1782 O O . GLN A 1 231 ? 7.530 -10.548 34.150 1.00 43.50 231 GLN A O 1
ATOM 1787 N N . ALA A 1 232 ? 7.145 -10.424 31.946 1.00 34.91 232 ALA A N 1
ATOM 1788 C CA . ALA A 1 232 ? 5.829 -9.809 32.055 1.00 34.91 232 ALA A CA 1
ATOM 1789 C C . ALA A 1 232 ? 4.763 -10.794 31.560 1.00 34.91 232 ALA A C 1
ATOM 1791 O O . ALA A 1 232 ? 4.504 -10.899 30.364 1.00 34.91 232 ALA A O 1
ATOM 1792 N N . THR A 1 233 ? 4.128 -11.499 32.493 1.00 38.19 233 THR A N 1
ATOM 1793 C CA . THR A 1 233 ? 2.805 -12.094 32.280 1.00 38.19 233 THR A CA 1
ATOM 1794 C C . THR A 1 233 ? 1.808 -10.949 32.115 1.00 38.19 233 THR A C 1
ATOM 1796 O O . THR A 1 233 ? 1.592 -10.185 33.056 1.00 38.19 233 THR A O 1
ATOM 1799 N N . GLN A 1 234 ? 1.231 -10.789 30.922 1.00 41.75 234 GLN A N 1
ATOM 1800 C CA . GLN A 1 234 ? 0.089 -9.895 30.725 1.00 41.75 234 GLN A CA 1
ATOM 1801 C C . GLN A 1 234 ? -1.195 -10.539 31.276 1.00 41.75 234 GLN A C 1
ATOM 1803 O O . GLN A 1 234 ? -1.339 -11.762 31.201 1.00 41.75 234 GLN A O 1
ATOM 1808 N N . PRO A 1 235 ? -2.136 -9.739 31.807 1.00 36.72 235 PRO A N 1
ATOM 1809 C CA . PRO A 1 235 ? -3.457 -10.223 32.179 1.00 36.72 235 PRO A CA 1
ATOM 1810 C C . PRO A 1 235 ? -4.237 -10.628 30.921 1.00 36.72 235 PRO A C 1
ATOM 1812 O O . PRO A 1 235 ? -4.258 -9.905 29.926 1.00 36.72 235 PRO A O 1
ATOM 1815 N N . GLN A 1 236 ? -4.859 -11.805 30.970 1.00 33.12 236 GLN A N 1
ATOM 1816 C CA . GLN A 1 236 ? -5.756 -12.295 29.923 1.00 33.12 236 GLN A CA 1
ATOM 1817 C C . GLN A 1 236 ? -6.928 -11.317 29.723 1.00 33.12 236 GLN A C 1
ATOM 1819 O O . GLN A 1 236 ? -7.419 -10.759 30.711 1.00 33.12 236 GLN A O 1
ATOM 1824 N N . PRO A 1 237 ? -7.433 -11.132 28.491 1.00 39.84 237 PRO A N 1
ATOM 1825 C CA . PRO A 1 237 ? -8.695 -10.438 28.286 1.00 39.84 237 PRO A CA 1
ATOM 1826 C C . PRO A 1 237 ? -9.815 -11.227 28.975 1.00 39.84 237 PRO A C 1
ATOM 1828 O O . PRO A 1 237 ? -10.043 -12.400 28.677 1.00 39.84 237 PRO A O 1
ATOM 1831 N N . ARG A 1 238 ? -10.501 -10.583 29.924 1.00 36.25 238 ARG A N 1
ATOM 1832 C CA . ARG A 1 238 ? -11.683 -11.130 30.594 1.00 36.25 238 ARG A CA 1
ATOM 1833 C C . ARG A 1 238 ? -12.826 -11.145 29.578 1.00 36.25 238 ARG A C 1
ATOM 1835 O O . ARG A 1 238 ? -13.447 -10.117 29.325 1.00 36.25 238 ARG A O 1
ATOM 1842 N N . VAL A 1 239 ? -13.045 -12.294 28.947 1.00 44.81 239 VAL A N 1
ATOM 1843 C CA . VAL A 1 239 ? -14.285 -12.578 28.217 1.00 44.81 239 VAL A CA 1
ATOM 1844 C C . VAL A 1 239 ? -15.402 -12.587 29.269 1.00 44.81 239 VAL A C 1
ATOM 1846 O O . VAL A 1 239 ? -15.250 -13.304 30.257 1.00 44.81 239 VAL A O 1
ATOM 1849 N N . PRO A 1 240 ? -16.463 -11.771 29.154 1.00 42.16 240 PRO A N 1
ATOM 1850 C CA . PRO A 1 240 ? -17.620 -11.920 30.026 1.00 42.16 240 PRO A CA 1
ATOM 1851 C C . PRO A 1 240 ? -18.287 -13.265 29.729 1.00 42.16 240 PRO A C 1
ATOM 1853 O O . PRO A 1 240 ? -18.508 -13.597 28.562 1.00 42.16 240 PRO A O 1
ATOM 1856 N N . ASP A 1 241 ? -18.557 -14.028 30.785 1.00 38.31 241 ASP A N 1
ATOM 1857 C CA . ASP A 1 241 ? -19.206 -15.332 30.729 1.00 38.31 241 ASP A CA 1
ATOM 1858 C C . ASP A 1 241 ? -20.535 -15.212 29.974 1.00 38.31 241 ASP A C 1
ATOM 1860 O O . ASP A 1 241 ? -21.484 -14.575 30.431 1.00 38.31 241 ASP A O 1
ATOM 1864 N N . ALA A 1 242 ? -20.584 -15.789 28.774 1.00 40.75 242 ALA A N 1
ATOM 1865 C CA . ALA A 1 242 ? -21.837 -16.026 28.087 1.00 40.75 242 ALA A CA 1
ATOM 1866 C C . ALA A 1 242 ? -22.537 -17.160 28.836 1.00 40.75 242 ALA A C 1
ATOM 1868 O O . ALA A 1 242 ? -22.071 -18.301 28.825 1.00 40.75 242 ALA A O 1
ATOM 1869 N N . GLU A 1 243 ? -23.624 -16.817 29.520 1.00 41.91 243 GLU A N 1
ATOM 1870 C CA . GLU A 1 243 ? -24.522 -17.778 30.139 1.00 41.91 243 GLU A CA 1
ATOM 1871 C C . GLU A 1 243 ? -24.917 -18.861 29.129 1.00 41.91 243 GLU A C 1
ATOM 1873 O O . GLU A 1 243 ? -25.279 -18.610 27.976 1.00 41.91 243 GLU A O 1
ATOM 1878 N N . ILE A 1 244 ? -24.784 -20.091 29.605 1.00 41.31 244 ILE A N 1
ATOM 1879 C CA . ILE A 1 244 ? -25.095 -21.338 28.932 1.00 41.31 244 ILE A CA 1
ATOM 1880 C C . ILE A 1 244 ? -26.601 -21.356 28.652 1.00 41.31 244 ILE A C 1
ATOM 1882 O O . ILE A 1 244 ? -27.407 -21.571 29.552 1.00 41.31 244 ILE A O 1
ATOM 1886 N N . ILE A 1 245 ? -26.990 -21.146 27.395 1.00 38.31 245 ILE A N 1
ATOM 1887 C CA . ILE A 1 245 ? -28.304 -21.573 26.911 1.00 38.31 245 ILE A CA 1
ATOM 1888 C C . ILE A 1 245 ? -28.149 -23.042 26.526 1.00 38.31 245 ILE A C 1
ATOM 1890 O O . ILE A 1 245 ? -27.600 -23.370 25.473 1.00 38.31 245 ILE A O 1
ATOM 1894 N N . GLU A 1 246 ? -28.596 -23.934 27.408 1.00 41.34 246 GLU A N 1
ATOM 1895 C CA . GLU A 1 246 ? -28.772 -25.345 27.078 1.00 41.34 246 GLU A CA 1
ATOM 1896 C C . GLU A 1 246 ? -29.766 -25.471 25.907 1.00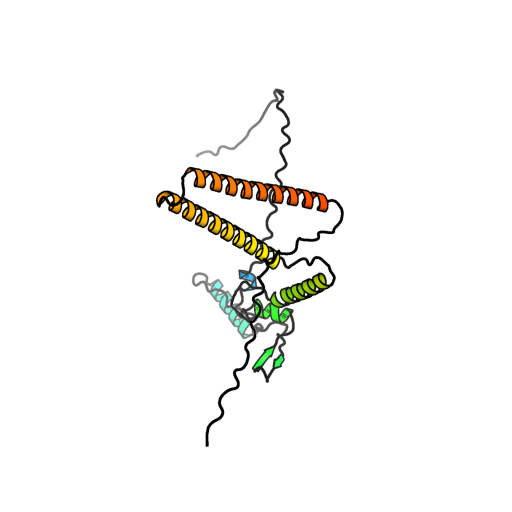 41.34 246 GLU A C 1
ATOM 1898 O O . GLU A 1 246 ? -30.877 -24.931 25.985 1.00 41.34 246 GLU A O 1
ATOM 1903 N N . PRO A 1 247 ? -29.437 -26.187 24.817 1.00 43.25 247 PRO A N 1
ATOM 1904 C CA . PRO A 1 247 ? -30.436 -26.538 23.824 1.00 43.25 247 PRO A CA 1
ATOM 1905 C C . PRO A 1 247 ? -31.368 -27.587 24.436 1.00 43.25 247 PRO A C 1
ATOM 1907 O O . PRO A 1 247 ? -31.056 -28.776 24.497 1.00 43.25 247 PRO A O 1
ATOM 1910 N N . ARG A 1 248 ? -32.530 -27.127 24.907 1.00 40.75 248 ARG A N 1
ATOM 1911 C CA . ARG A 1 248 ? -33.663 -27.976 25.277 1.00 40.75 248 ARG A CA 1
ATOM 1912 C C . ARG A 1 248 ? -33.937 -28.964 24.142 1.00 40.75 248 ARG A C 1
ATOM 1914 O O . ARG A 1 248 ? -34.150 -28.563 23.001 1.00 40.75 248 ARG A O 1
ATOM 1921 N N . ALA A 1 249 ? -33.910 -30.244 24.496 1.00 40.97 249 ALA A N 1
ATOM 1922 C CA . ALA A 1 249 ? -34.153 -31.384 23.631 1.00 40.97 249 ALA A CA 1
ATOM 1923 C C . ALA A 1 249 ? -35.353 -31.163 22.694 1.00 40.97 249 ALA A C 1
ATOM 1925 O O . ALA A 1 249 ? -36.494 -31.055 23.144 1.00 40.97 249 ALA A O 1
ATOM 1926 N N . ALA A 1 250 ? -35.084 -31.137 21.390 1.00 39.38 250 ALA A N 1
ATOM 1927 C CA . ALA A 1 250 ? -36.092 -31.394 20.376 1.00 39.38 250 ALA A CA 1
ATOM 1928 C C . ALA A 1 250 ? -36.338 -32.910 20.350 1.00 39.38 250 ALA A C 1
ATOM 1930 O O . ALA A 1 250 ? -35.523 -33.674 19.835 1.00 39.38 250 ALA A O 1
ATOM 1931 N N . GLN A 1 251 ? -37.426 -33.343 20.982 1.00 48.91 251 GLN A N 1
ATOM 1932 C CA . GLN A 1 251 ? -38.023 -34.657 20.747 1.00 48.91 251 GLN A CA 1
ATOM 1933 C C . GLN A 1 251 ? -38.649 -34.648 19.340 1.00 48.91 251 GLN A C 1
ATOM 1935 O O . GLN A 1 251 ? -39.353 -33.687 19.021 1.00 48.91 251 GLN A O 1
ATOM 1940 N N . PRO A 1 252 ? -38.406 -35.654 18.485 1.00 45.91 252 PRO A N 1
ATOM 1941 C CA . PRO A 1 252 ? -39.201 -35.841 17.281 1.00 45.91 252 PRO A CA 1
ATOM 1942 C C . PRO A 1 252 ? -40.544 -36.483 17.657 1.00 45.91 252 PRO A C 1
ATOM 1944 O O . PRO A 1 252 ? -40.581 -37.610 18.148 1.00 45.91 252 PRO A O 1
ATOM 1947 N N . ASP A 1 253 ? -41.641 -35.761 17.431 1.00 44.53 253 ASP A N 1
ATOM 1948 C CA . ASP A 1 253 ? -42.994 -36.317 17.472 1.00 44.53 253 ASP A CA 1
ATOM 1949 C C . ASP A 1 253 ? -43.191 -37.255 16.267 1.00 44.53 253 ASP A C 1
ATOM 1951 O O . ASP A 1 253 ? -43.527 -36.819 15.165 1.00 44.53 253 ASP A O 1
ATOM 1955 N N . ASP A 1 254 ? -42.983 -38.556 16.475 1.00 49.47 254 ASP A N 1
ATOM 1956 C CA . ASP A 1 254 ? -43.472 -39.608 15.582 1.00 49.47 254 ASP A CA 1
ATOM 1957 C C . ASP A 1 254 ? -44.950 -39.877 15.900 1.00 49.47 254 ASP A C 1
ATOM 1959 O O . ASP A 1 254 ? -45.294 -40.627 16.813 1.00 49.47 254 ASP A O 1
ATOM 1963 N N . SER A 1 255 ? -45.850 -39.258 15.138 1.00 53.28 255 SER A N 1
ATOM 1964 C CA . SER A 1 255 ? -47.239 -39.711 15.035 1.00 53.28 255 SER A CA 1
ATOM 1965 C C . SER A 1 255 ? -47.887 -39.178 13.763 1.00 53.28 255 SER A C 1
ATOM 1967 O O . SER A 1 255 ? -48.505 -38.116 13.770 1.00 53.28 255 SER A O 1
ATOM 1969 N N . THR A 1 256 ? -47.819 -39.942 12.672 1.00 47.22 256 THR A N 1
ATOM 1970 C CA . THR A 1 256 ? -48.905 -40.004 11.678 1.00 47.22 256 THR A CA 1
ATOM 1971 C C . THR A 1 256 ? -48.850 -41.357 10.967 1.00 47.22 256 THR A C 1
ATOM 1973 O O . THR A 1 256 ? -48.096 -41.550 10.017 1.00 47.22 256 THR A O 1
ATOM 1976 N N . ALA A 1 257 ? -49.660 -42.303 11.440 1.00 56.06 257 ALA A N 1
ATOM 1977 C CA . ALA A 1 257 ? -50.126 -43.424 10.631 1.00 56.06 257 ALA A CA 1
ATOM 1978 C C . ALA A 1 257 ? -51.298 -42.942 9.752 1.00 56.06 257 ALA A C 1
ATOM 1980 O O . ALA A 1 257 ? -52.138 -42.191 10.258 1.00 56.06 257 ALA A O 1
ATOM 1981 N N . PRO A 1 258 ? -51.406 -43.347 8.477 1.00 63.94 258 PRO A N 1
ATOM 1982 C CA . PRO A 1 258 ? -52.645 -43.196 7.725 1.00 63.94 258 PRO A CA 1
ATOM 1983 C C . PRO A 1 258 ? -53.580 -44.392 7.999 1.00 63.94 258 PRO A C 1
ATOM 1985 O O . PRO A 1 258 ? -53.089 -45.513 8.152 1.00 63.94 258 PRO A O 1
ATOM 1988 N N . PRO A 1 259 ? -54.906 -44.186 8.073 1.00 65.94 259 PRO A N 1
ATOM 1989 C CA . PRO A 1 259 ? -55.866 -45.281 8.056 1.00 65.94 259 PRO A CA 1
ATOM 1990 C C . PRO A 1 259 ? -56.135 -45.759 6.618 1.00 65.94 259 PRO A C 1
ATOM 1992 O O . PRO A 1 259 ? -56.189 -44.934 5.707 1.00 65.94 259 PRO A O 1
ATOM 1995 N N . ASP A 1 260 ? -56.309 -47.080 6.513 1.00 49.06 260 ASP A N 1
ATOM 1996 C CA . ASP A 1 260 ? -56.936 -47.922 5.473 1.00 49.06 260 ASP A CA 1
ATOM 1997 C C . ASP A 1 260 ? -56.629 -47.687 3.979 1.00 49.06 260 ASP A C 1
ATOM 1999 O O . ASP A 1 260 ? -57.091 -46.690 3.378 1.00 49.06 260 ASP A O 1
#

Foldseek 3Di:
DDDDDDDDDDDDDDDDDDDDDDDPPPPPPPPDPDDDDDDDDLCVLQVAQALWADDDQDDQDPVDVVSVVSSVVVVVCCVVPPDGRHPPDDQDWDQDPVVRDTHHDDPVSVSSGCSHNNPDPPPDSPDHPCPVVQVVLVVVCVVCVVVVHHRDHDPVVVVVVVVVVVVVVVVVVVVVVVVLVVLVVCCVVVVDPPVRSVVVVVVVVVVVVVVVVVVVVVVVVVVVPVVDDDDDDDDDPDDPDDDDPDPDDDDDPPDDDDDD

Organism: Hortaea werneckii (NCBI:txid91943)

Sequence (260 aa):
MAAAVANNGPSPPGPAENPANGPSNSAAEQKKPRPRKRGPNYAQIHAKPLPLEVHPLPAFHPSHPLSLLHLCYIYLQQLVSPPSSHPDTPYAGYFSPETRSVHVTDPATVRALWEMGFFGKGALSRSEPSWLEREKARLLAERAKRKGGVSGGTAEEATMARREERRLFKLERARAERERIERQRAVEEGRMSREEFDRLEAEAEAIDTGTTRAVAEAAVAAAKKAGSTEQATQPQPRVPDAEIIEPRAAQPDDSTAPPD

pLDDT: mean 71.92, std 19.04, range [33.09, 95.06]